Protein AF-A0A961CDS5-F1 (afdb_monomer)

Sequence (179 aa):
EETGQLDDTVIVFTSDNGFFHGEHRLAFQKYHLYEPSVHVPLVIRGGAFPKQGRVTQLAGNVDLAPTIYALAGVSPSVTVDGIDLAALATGDDPAPGRALLLENDSAGGRVHAEAIHTGRYVLIEHETGELELYDLQKDPEQLTNLAGDPAAASLLANLQQRLAGLKECSGDTCRAGQP

Secondary structure (DSSP, 8-state):
-TTSGGGG--EEEE-S----BSGGG-BS---SSSHHHH---EEEESTT----S---S---GGGHHHHHHHHTT---SS---S--THHHHHT--SSTT--EEEE---GGGPPPEEEEE-SSEEEEEETTS-EEEEETTT-TT--S--TT-GGGHHHHHHHHHHHHHHHT--THHHHS---

Nearest PDB structures (foldseek):
  6g5z-assembly1_D  TM=8.444E-01  e=4.849E-09  Sinorhizobium meliloti
  6g5z-assembly1_A  TM=8.444E-01  e=8.777E-09  Sinorhizobium meliloti
  7ptj-assembly1_D  TM=8.526E-01  e=1.329E-08  Sinorhizobium meliloti
  6g5z-assembly1_B  TM=7.908E-01  e=5.794E-09  Sinorhizobium meliloti
  6fny-assembly2_H  TM=8.369E-01  e=2.406E-08  Sinorhizobium meliloti 1021

Radius of gyration: 17.88 Å; Cα contacts (8 Å, |Δi|>4): 285; chains: 1; bounding box: 45×36×56 Å

Structure (mmCIF, N/CA/C/O backbone):
data_AF-A0A961CDS5-F1
#
_entry.id   AF-A0A961CDS5-F1
#
loop_
_atom_site.group_PDB
_atom_site.id
_atom_site.type_symbol
_atom_site.label_atom_id
_atom_site.label_alt_id
_atom_site.label_comp_id
_atom_site.label_asym_id
_atom_site.label_entity_id
_atom_site.label_seq_id
_atom_site.pdbx_PDB_ins_code
_atom_site.Cartn_x
_atom_site.Cartn_y
_atom_site.Cartn_z
_atom_site.occupancy
_atom_site.B_iso_or_equiv
_atom_site.auth_seq_id
_atom_site.auth_comp_id
_atom_site.auth_asym_id
_atom_site.auth_atom_id
_atom_site.pdbx_PDB_model_num
ATOM 1 N N . GLU A 1 1 ? -14.787 -11.549 25.777 1.00 86.31 1 GLU A N 1
ATOM 2 C CA . GLU A 1 1 ? -16.188 -12.020 25.874 1.00 86.31 1 GLU A CA 1
ATOM 3 C C . GLU A 1 1 ? -16.632 -12.149 27.319 1.00 86.31 1 GLU A C 1
ATOM 5 O O . GLU A 1 1 ? -17.539 -11.431 27.706 1.00 86.31 1 GLU A O 1
ATOM 10 N N . GLU A 1 2 ? -15.951 -12.954 28.138 1.00 96.56 2 GLU A N 1
ATOM 11 C CA . GLU A 1 2 ? -16.301 -13.172 29.557 1.00 96.56 2 GLU A CA 1
ATOM 12 C C . GLU A 1 2 ? -16.445 -11.886 30.392 1.00 96.56 2 GLU A C 1
ATOM 14 O O . GLU A 1 2 ? -17.296 -11.811 31.272 1.00 96.56 2 GLU A O 1
ATOM 19 N N . THR A 1 3 ? -15.654 -10.849 30.099 1.00 96.38 3 THR A N 1
ATOM 20 C CA . THR A 1 3 ? -15.697 -9.551 30.797 1.00 96.38 3 THR A CA 1
ATOM 21 C C . THR A 1 3 ? -16.740 -8.571 30.247 1.00 96.38 3 THR A C 1
ATOM 23 O O . THR A 1 3 ? -16.819 -7.442 30.72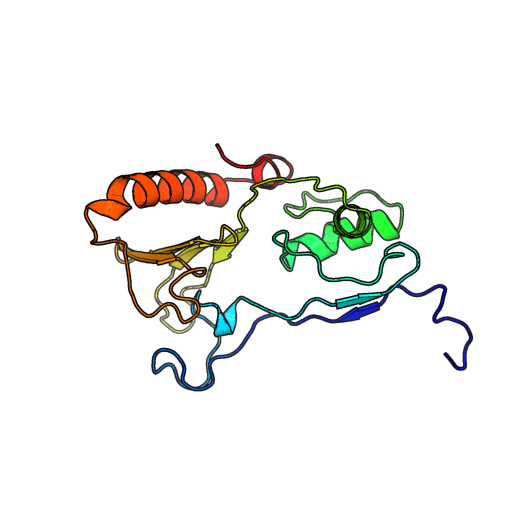7 1.00 96.38 3 THR A O 1
ATOM 26 N N . GLY A 1 4 ? -17.492 -8.940 29.204 1.00 95.62 4 GLY A N 1
ATOM 27 C CA . GLY A 1 4 ? -18.463 -8.061 28.539 1.00 95.62 4 GLY A CA 1
ATOM 28 C C . GLY A 1 4 ? -17.861 -6.907 27.722 1.00 95.62 4 GLY A C 1
ATOM 29 O O . GLY A 1 4 ? -18.601 -6.133 27.135 1.00 95.62 4 GLY A O 1
ATOM 30 N N . GLN A 1 5 ? -16.532 -6.792 27.638 1.00 95.88 5 GLN A N 1
ATOM 31 C CA . GLN A 1 5 ? -15.848 -5.668 26.973 1.00 95.88 5 GLN A CA 1
ATOM 32 C C . GLN A 1 5 ? -15.825 -5.766 25.442 1.00 95.88 5 GLN A C 1
ATOM 34 O O . GLN A 1 5 ? -15.453 -4.816 24.761 1.00 95.88 5 GLN A O 1
ATOM 39 N N . LEU A 1 6 ? -16.172 -6.929 24.882 1.00 93.94 6 LEU A N 1
ATOM 40 C CA . LEU A 1 6 ? -15.938 -7.206 23.466 1.00 93.94 6 LEU A CA 1
ATOM 41 C C . LEU A 1 6 ? -16.733 -6.263 22.541 1.00 93.94 6 LEU A C 1
ATOM 43 O O . LEU A 1 6 ? -16.238 -5.909 21.472 1.00 93.94 6 LEU A O 1
ATOM 47 N N . ASP A 1 7 ? -17.937 -5.856 22.934 1.00 91.50 7 ASP A N 1
ATOM 48 C CA . ASP A 1 7 ? -18.773 -4.962 22.121 1.00 91.50 7 ASP A CA 1
ATOM 49 C C . ASP A 1 7 ? -18.308 -3.498 22.171 1.00 91.50 7 ASP A C 1
ATOM 51 O O . ASP A 1 7 ? -18.606 -2.735 21.257 1.00 91.50 7 ASP A O 1
ATOM 55 N N . ASP A 1 8 ? -17.504 -3.143 23.177 1.00 93.12 8 ASP A N 1
ATOM 56 C CA . ASP A 1 8 ? -16.884 -1.823 23.356 1.00 93.12 8 ASP A CA 1
ATOM 57 C C . ASP A 1 8 ? -15.393 -1.817 22.954 1.00 93.12 8 ASP A C 1
ATOM 59 O O . ASP A 1 8 ? -14.639 -0.902 23.266 1.00 93.12 8 ASP A O 1
ATOM 63 N N . THR A 1 9 ? -14.929 -2.868 22.269 1.00 95.12 9 THR A N 1
ATOM 64 C CA . THR A 1 9 ? -13.529 -3.006 21.847 1.00 95.12 9 THR A CA 1
ATOM 65 C C . THR A 1 9 ? -13.426 -3.111 20.330 1.00 95.12 9 THR A C 1
ATOM 67 O O . THR A 1 9 ? -14.016 -4.004 19.713 1.00 95.12 9 THR A O 1
ATOM 70 N N . VAL A 1 10 ? -12.599 -2.251 19.730 1.00 95.62 10 VAL A N 1
ATOM 71 C CA . VAL A 1 10 ? -12.111 -2.445 18.359 1.00 95.62 10 VAL A CA 1
ATOM 72 C C . VAL A 1 10 ? -10.867 -3.331 18.398 1.00 95.62 10 VAL A C 1
ATOM 74 O O . VAL A 1 10 ? -9.897 -3.029 19.088 1.00 95.62 10 VAL A O 1
ATOM 77 N N . ILE A 1 11 ? -10.897 -4.432 17.653 1.00 96.31 11 ILE A N 1
ATOM 78 C CA . ILE A 1 11 ? -9.793 -5.381 17.511 1.00 96.31 11 ILE A CA 1
ATOM 79 C C . ILE A 1 11 ? -9.235 -5.245 16.099 1.00 96.31 11 ILE A C 1
ATOM 81 O O . ILE A 1 11 ? -9.973 -5.411 15.128 1.00 96.31 11 ILE A O 1
ATOM 85 N N . VAL A 1 12 ? -7.932 -4.989 16.003 1.00 97.19 12 VAL A N 1
ATOM 86 C CA . VAL A 1 12 ? -7.168 -5.004 14.752 1.00 97.19 12 VAL A CA 1
ATOM 87 C C . VAL A 1 12 ? -6.189 -6.171 14.809 1.00 97.19 12 VAL A C 1
ATOM 89 O O . VAL A 1 12 ? -5.384 -6.266 15.733 1.00 97.19 12 VAL A O 1
ATOM 92 N N . PHE A 1 13 ? -6.254 -7.055 13.821 1.00 97.69 13 PHE A N 1
ATOM 93 C CA . PHE A 1 13 ? -5.295 -8.133 13.610 1.00 97.69 13 PHE A CA 1
ATOM 94 C C . PHE A 1 13 ? -4.548 -7.875 12.302 1.00 97.69 13 PHE A C 1
ATOM 96 O O . PHE A 1 13 ? -5.174 -7.768 11.247 1.00 97.69 13 PHE A O 1
ATOM 103 N N . THR A 1 14 ? -3.223 -7.747 12.382 1.00 98.19 14 THR A N 1
ATOM 104 C CA . THR A 1 14 ? -2.359 -7.441 11.235 1.00 98.19 14 THR A CA 1
ATOM 105 C C . THR A 1 14 ? -0.939 -7.980 11.439 1.00 98.19 14 THR A C 1
ATOM 107 O O . THR A 1 14 ? -0.647 -8.597 12.466 1.00 98.19 14 THR A O 1
ATOM 110 N N . SER A 1 15 ? -0.057 -7.734 10.473 1.00 97.62 15 SER A N 1
ATOM 111 C CA . SER A 1 15 ? 1.381 -7.988 10.548 1.00 97.62 15 SER A CA 1
ATOM 112 C C . SER A 1 15 ? 2.184 -6.748 10.126 1.00 97.62 15 SER A C 1
ATOM 114 O O . SER A 1 15 ? 1.683 -5.884 9.408 1.00 97.62 15 SER A O 1
ATOM 116 N N . ASP A 1 16 ? 3.428 -6.639 10.595 1.00 95.44 16 ASP A N 1
ATOM 117 C CA . ASP A 1 16 ? 4.368 -5.591 10.186 1.00 95.44 16 ASP A CA 1
ATOM 118 C C . ASP A 1 16 ? 4.810 -5.763 8.726 1.00 95.44 16 ASP A C 1
ATOM 120 O O . ASP A 1 16 ? 4.916 -4.779 7.997 1.00 95.44 16 ASP A O 1
ATOM 124 N N . ASN A 1 17 ? 5.019 -7.011 8.301 1.00 95.62 17 ASN A N 1
ATOM 125 C CA . ASN A 1 17 ? 5.408 -7.412 6.949 1.00 95.62 17 ASN A CA 1
ATOM 126 C C . ASN A 1 17 ? 5.112 -8.907 6.721 1.00 95.62 17 ASN A C 1
ATOM 128 O O . ASN A 1 17 ? 4.973 -9.689 7.659 1.00 95.62 17 ASN A O 1
ATOM 132 N N . GLY A 1 18 ? 5.131 -9.331 5.465 1.00 95.44 18 GLY A N 1
ATOM 133 C CA . GLY A 1 18 ? 5.143 -10.739 5.079 1.00 95.44 18 GLY A CA 1
ATOM 134 C C . GLY A 1 18 ? 6.524 -11.395 5.216 1.00 95.44 18 GLY A C 1
ATOM 135 O O . GLY A 1 18 ? 7.424 -10.876 5.885 1.00 95.44 18 GLY A O 1
ATOM 136 N N . PHE A 1 19 ? 6.695 -12.562 4.603 1.00 94.69 19 PHE A N 1
ATOM 137 C CA . PHE A 1 19 ? 7.930 -13.336 4.666 1.00 94.69 19 PHE A CA 1
ATOM 138 C C . PHE A 1 19 ? 8.078 -14.250 3.443 1.00 94.69 19 PHE A C 1
ATOM 140 O O . PHE A 1 19 ? 7.130 -14.924 3.049 1.00 94.69 19 PHE A O 1
ATOM 147 N N . PHE A 1 20 ? 9.283 -14.314 2.873 1.00 94.88 20 PHE A N 1
ATOM 148 C CA . PHE A 1 20 ? 9.609 -15.255 1.801 1.00 94.88 20 PHE A CA 1
ATOM 149 C C . PHE A 1 20 ? 9.895 -16.649 2.370 1.00 94.88 20 PHE A C 1
ATOM 151 O O . PHE A 1 20 ? 10.783 -16.833 3.210 1.00 94.88 20 PHE A O 1
ATOM 158 N N . HIS A 1 21 ? 9.198 -17.649 1.844 1.00 93.75 21 HIS A N 1
ATOM 159 C CA . HIS A 1 21 ? 9.368 -19.072 2.126 1.00 93.75 21 HIS A CA 1
ATOM 160 C C . HIS A 1 21 ? 10.110 -19.826 1.006 1.00 93.75 21 HIS A C 1
ATOM 162 O O . HIS A 1 21 ? 10.292 -21.042 1.091 1.00 93.75 21 HIS A O 1
ATOM 168 N N . GLY A 1 22 ? 10.584 -19.111 -0.016 1.00 94.25 22 GLY A N 1
ATOM 169 C CA . GLY A 1 22 ? 11.334 -19.648 -1.156 1.00 94.25 22 GLY A CA 1
ATOM 170 C C . GLY A 1 22 ? 10.887 -19.083 -2.506 1.00 94.25 22 GLY A C 1
ATOM 171 O O . GLY A 1 22 ? 11.517 -19.370 -3.530 1.00 94.25 22 GLY A O 1
ATOM 172 N N . GLU A 1 23 ? 9.825 -18.277 -2.518 1.00 95.88 23 GLU A N 1
ATOM 173 C CA . GLU A 1 23 ? 9.354 -17.523 -3.676 1.00 95.88 23 GLU A CA 1
ATOM 174 C C . GLU A 1 23 ? 10.497 -16.671 -4.242 1.00 95.88 23 GLU A C 1
ATOM 176 O O . GLU A 1 23 ? 11.386 -16.218 -3.518 1.00 95.88 23 GLU A O 1
ATOM 181 N N . HIS A 1 24 ? 10.530 -16.512 -5.567 1.00 94.62 24 HIS A N 1
ATOM 182 C CA . HIS A 1 24 ? 11.616 -15.827 -6.288 1.00 94.62 24 HIS A CA 1
ATOM 183 C C . HIS A 1 24 ? 13.029 -16.380 -6.008 1.00 94.62 24 HIS A C 1
ATOM 185 O O . HIS A 1 24 ? 14.026 -15.727 -6.309 1.00 94.62 24 HIS A O 1
ATOM 191 N N . ARG A 1 25 ? 13.139 -17.604 -5.463 1.00 93.38 25 ARG A N 1
ATOM 192 C CA . ARG A 1 25 ? 14.394 -18.201 -4.960 1.00 93.38 25 ARG A CA 1
ATOM 193 C C . ARG A 1 25 ? 15.036 -17.404 -3.819 1.00 93.38 25 ARG A C 1
ATOM 195 O O . ARG A 1 25 ? 16.235 -17.538 -3.574 1.00 93.38 25 ARG A O 1
ATOM 202 N N . LEU A 1 26 ? 14.242 -16.613 -3.105 1.00 90.25 26 LEU A N 1
ATOM 203 C CA . LEU A 1 26 ? 14.659 -15.867 -1.929 1.00 90.25 26 LEU A CA 1
ATOM 204 C C . LEU A 1 26 ? 14.365 -16.703 -0.684 1.00 90.25 26 LEU A C 1
ATOM 206 O O . LEU A 1 26 ? 13.215 -16.976 -0.349 1.00 90.25 26 LEU A O 1
ATOM 210 N N . ALA A 1 27 ? 15.417 -17.150 -0.003 1.00 87.00 27 ALA A N 1
ATOM 211 C CA . ALA A 1 27 ? 15.280 -18.001 1.172 1.00 87.00 27 ALA A CA 1
ATOM 212 C C . ALA A 1 27 ? 15.198 -17.162 2.458 1.00 87.00 27 ALA A C 1
ATOM 214 O O . ALA A 1 27 ? 16.141 -16.450 2.788 1.00 87.00 27 ALA A O 1
ATOM 215 N N . PHE A 1 28 ? 14.103 -17.315 3.209 1.00 83.25 28 PHE A N 1
ATOM 216 C CA . PHE A 1 28 ? 13.945 -16.869 4.601 1.00 83.25 28 PHE A CA 1
ATOM 217 C C . PHE A 1 28 ? 14.289 -15.393 4.873 1.00 83.25 28 PHE A C 1
ATOM 219 O O . PHE A 1 28 ? 15.141 -15.082 5.707 1.00 83.25 28 PHE A O 1
ATOM 226 N N . GLN A 1 29 ? 13.604 -14.470 4.197 1.00 87.25 29 GLN A N 1
ATOM 227 C CA . GLN A 1 29 ? 13.815 -13.027 4.362 1.00 87.25 29 GLN A CA 1
ATOM 228 C C . GLN A 1 29 ? 12.530 -12.222 4.122 1.00 87.25 29 GLN A C 1
ATOM 230 O O . GLN A 1 29 ? 11.484 -12.809 3.866 1.00 87.25 29 GLN A O 1
ATOM 235 N N . LYS A 1 30 ? 12.587 -10.886 4.241 1.00 87.00 30 LYS A N 1
ATOM 236 C CA . LYS A 1 30 ? 11.398 -10.007 4.222 1.00 87.00 30 LYS A CA 1
ATOM 237 C C . LYS A 1 30 ? 11.647 -8.561 3.755 1.00 87.00 30 LYS A C 1
ATOM 239 O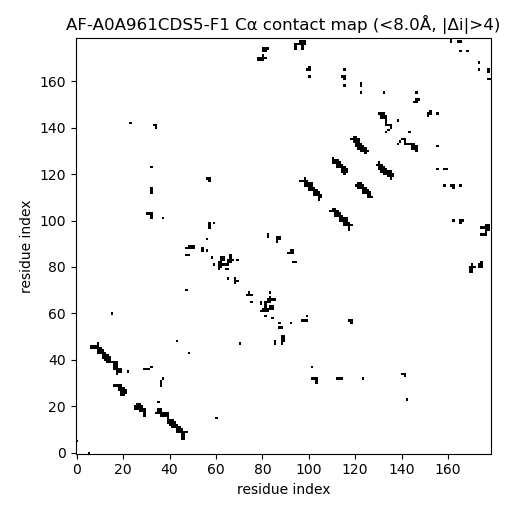 O . LYS A 1 30 ? 10.981 -7.633 4.199 1.00 87.00 30 LYS A O 1
ATOM 244 N N . TYR A 1 31 ? 12.681 -8.349 2.942 1.00 89.56 31 TYR A N 1
ATOM 245 C CA . TYR A 1 31 ? 13.191 -7.000 2.626 1.00 89.56 31 TYR A CA 1
ATOM 246 C C . TYR A 1 31 ? 13.003 -6.586 1.158 1.00 89.56 31 TYR A C 1
ATOM 248 O O . TYR A 1 31 ? 13.484 -5.531 0.752 1.00 89.56 31 TYR A O 1
ATOM 256 N N . HIS A 1 32 ? 12.354 -7.429 0.353 1.00 92.06 32 HIS A N 1
ATOM 257 C CA . HIS A 1 32 ? 12.094 -7.151 -1.060 1.00 92.06 32 HIS A CA 1
ATOM 258 C C . HIS A 1 32 ? 10.638 -6.756 -1.254 1.00 92.06 32 HIS A C 1
ATOM 260 O O . HIS A 1 32 ? 9.763 -7.266 -0.560 1.00 92.06 32 HIS A O 1
ATOM 266 N N . LEU A 1 33 ? 10.380 -5.887 -2.226 1.00 95.88 33 LEU A N 1
ATOM 267 C CA . LEU A 1 33 ? 9.074 -5.267 -2.451 1.00 95.88 33 LEU A CA 1
ATOM 268 C C . LEU A 1 33 ? 8.123 -6.152 -3.286 1.00 95.88 33 LEU A C 1
ATOM 270 O O . LEU A 1 33 ? 7.375 -5.650 -4.122 1.00 95.88 33 LEU A O 1
ATOM 274 N N . TYR A 1 34 ? 8.163 -7.471 -3.065 1.00 96.94 34 TYR A N 1
ATOM 275 C CA . TYR A 1 34 ? 7.238 -8.439 -3.670 1.00 96.94 34 TYR A CA 1
ATOM 276 C C . TYR A 1 34 ? 6.097 -8.790 -2.705 1.00 96.94 34 TYR A C 1
ATOM 278 O O . TYR A 1 34 ? 6.270 -8.737 -1.483 1.00 96.94 34 TYR A O 1
ATOM 286 N N . GLU A 1 35 ? 4.961 -9.220 -3.257 1.00 97.38 35 GLU A N 1
ATOM 287 C CA . GLU A 1 35 ? 3.721 -9.570 -2.555 1.00 97.38 35 GLU A CA 1
ATOM 288 C C . GLU A 1 35 ? 3.938 -10.468 -1.327 1.00 97.38 35 GLU A C 1
ATOM 290 O O . GLU A 1 35 ? 3.418 -10.111 -0.267 1.00 97.38 35 GLU A O 1
ATOM 29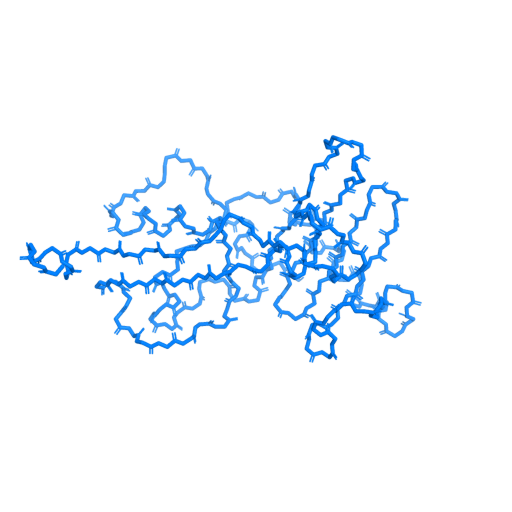5 N N . PRO A 1 36 ? 4.764 -11.543 -1.366 1.00 96.19 36 PRO A N 1
ATOM 296 C CA . PRO A 1 36 ? 5.007 -12.377 -0.186 1.00 96.19 36 PRO A CA 1
ATOM 297 C C . PRO A 1 36 ? 5.546 -11.615 1.030 1.00 96.19 36 PRO A C 1
ATOM 299 O O . PRO A 1 36 ? 5.412 -12.085 2.156 1.00 96.19 36 PRO A O 1
ATOM 302 N N . SER A 1 37 ? 6.166 -10.451 0.822 1.00 95.56 37 SER A N 1
ATOM 303 C CA . SER A 1 37 ? 6.789 -9.632 1.860 1.00 95.56 37 SER A CA 1
ATOM 304 C C . SER A 1 37 ? 5.994 -8.386 2.234 1.00 95.56 37 SER A C 1
ATOM 306 O O . SER A 1 37 ? 6.161 -7.889 3.346 1.00 95.56 37 SER A O 1
ATOM 308 N N . VAL A 1 38 ? 5.170 -7.849 1.334 1.00 96.31 38 VAL A N 1
ATOM 309 C CA . VAL A 1 38 ? 4.497 -6.550 1.539 1.00 96.31 38 VAL A CA 1
ATOM 310 C C . VAL A 1 38 ? 2.990 -6.684 1.742 1.00 96.31 38 VAL A C 1
ATOM 312 O O . VAL A 1 38 ? 2.386 -5.836 2.398 1.00 96.31 38 VAL A O 1
ATOM 315 N N . HIS A 1 39 ? 2.377 -7.763 1.252 1.00 96.56 39 HIS A N 1
ATOM 316 C CA . HIS A 1 39 ? 0.946 -7.997 1.389 1.00 96.56 39 HIS A CA 1
ATOM 317 C C . HIS A 1 39 ? 0.654 -8.782 2.671 1.00 96.56 39 HIS A C 1
ATOM 319 O O . HIS A 1 39 ? 0.835 -9.997 2.760 1.00 96.56 39 HIS A O 1
ATOM 325 N N . VAL A 1 40 ? 0.193 -8.061 3.689 1.00 97.25 40 VAL A N 1
ATOM 326 C CA . VAL A 1 40 ? -0.100 -8.602 5.021 1.00 97.25 40 VAL A CA 1
ATOM 327 C C . VAL A 1 40 ? -1.602 -8.768 5.257 1.00 97.25 40 VAL A C 1
ATOM 329 O O . VAL A 1 40 ? -2.408 -8.053 4.655 1.00 97.25 40 VAL A O 1
ATOM 332 N N . PRO A 1 41 ? -2.021 -9.687 6.149 1.00 97.06 41 PRO A N 1
ATOM 333 C CA . PRO A 1 41 ? -3.412 -9.740 6.579 1.00 97.06 41 PRO A CA 1
ATOM 334 C C . PRO A 1 41 ? -3.791 -8.451 7.3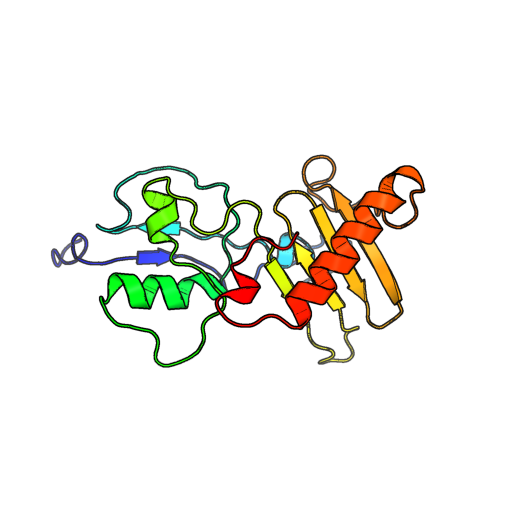14 1.00 97.06 41 PRO A C 1
ATOM 336 O O . PRO A 1 41 ? -3.018 -7.964 8.128 1.00 97.06 41 PRO A O 1
ATOM 339 N N . LEU A 1 42 ? -5.010 -7.957 7.096 1.00 96.94 42 LEU A N 1
ATOM 340 C CA . LEU A 1 42 ? -5.623 -6.908 7.908 1.00 96.94 42 LEU A CA 1
ATOM 341 C C . LEU A 1 42 ? -7.085 -7.269 8.169 1.00 96.94 42 LEU A C 1
ATOM 343 O O . LEU A 1 42 ? -7.906 -7.303 7.252 1.00 96.94 42 LEU A O 1
ATOM 347 N N . VAL A 1 43 ? -7.410 -7.554 9.428 1.00 96.19 43 VAL A N 1
ATOM 348 C CA . VAL A 1 43 ? -8.771 -7.865 9.876 1.00 96.19 43 VAL A CA 1
ATOM 349 C C . VAL A 1 43 ? -9.136 -6.921 11.009 1.00 96.19 43 VAL A C 1
ATOM 351 O O . VAL A 1 43 ? -8.418 -6.835 12.004 1.00 96.19 43 VAL A O 1
ATOM 354 N N . ILE A 1 44 ? -10.264 -6.225 10.866 1.00 95.69 44 ILE A N 1
ATOM 355 C CA . ILE A 1 44 ? -10.753 -5.268 11.859 1.00 95.69 44 ILE A CA 1
ATOM 356 C C . ILE A 1 44 ? -12.169 -5.655 12.281 1.00 95.69 44 ILE A C 1
ATOM 358 O O . ILE A 1 44 ? -13.026 -5.930 11.441 1.00 95.69 44 ILE A O 1
ATOM 362 N N . ARG A 1 45 ? -12.418 -5.676 13.592 1.00 93.88 45 ARG A N 1
ATOM 363 C CA . ARG A 1 45 ? -13.732 -5.921 14.199 1.00 93.88 45 ARG A CA 1
ATOM 364 C C . ARG A 1 45 ? -14.026 -4.833 15.221 1.00 93.88 45 ARG A C 1
ATOM 366 O O . ARG A 1 45 ? -13.226 -4.627 16.124 1.00 93.88 45 ARG A O 1
ATOM 373 N N . GLY A 1 46 ? -15.209 -4.232 15.170 1.00 93.12 46 GLY A N 1
ATOM 374 C CA . GLY A 1 46 ? -15.710 -3.353 16.230 1.00 93.12 46 GLY A CA 1
ATOM 375 C C . GLY A 1 46 ? -16.963 -2.598 15.798 1.00 93.12 46 GLY A C 1
ATOM 376 O O . GLY A 1 46 ? -17.369 -2.704 14.645 1.00 93.12 46 GLY A O 1
ATOM 377 N N . GLY A 1 47 ? -17.567 -1.821 16.704 1.00 89.06 47 GLY A N 1
ATOM 378 C CA . GLY A 1 47 ? -18.823 -1.102 16.434 1.00 89.06 47 GLY A CA 1
ATOM 379 C C . GLY A 1 47 ? -18.766 -0.144 15.234 1.00 89.06 47 GLY A C 1
ATOM 380 O O . GLY A 1 47 ? -19.741 -0.025 14.498 1.00 89.06 47 GLY A O 1
ATOM 381 N N . ALA A 1 48 ? -17.604 0.469 14.980 1.00 85.12 48 ALA A N 1
ATOM 382 C CA . ALA A 1 48 ? -17.361 1.329 13.815 1.00 85.12 48 ALA A CA 1
ATOM 383 C C . ALA A 1 48 ? -17.217 0.564 12.482 1.00 85.12 48 ALA A C 1
ATOM 385 O O . ALA A 1 48 ? -17.200 1.174 11.418 1.00 85.12 48 ALA A O 1
ATOM 386 N N . PHE A 1 49 ? -17.154 -0.769 12.526 1.00 90.06 49 PHE A N 1
ATOM 387 C CA . PHE A 1 49 ? -17.024 -1.660 11.372 1.00 90.06 49 PHE A CA 1
ATOM 388 C C . PHE A 1 49 ? -18.247 -2.593 11.309 1.00 90.06 49 PHE A C 1
ATOM 390 O O . PHE A 1 49 ? -18.130 -3.798 11.539 1.00 90.06 49 PHE A O 1
ATOM 397 N N . PRO A 1 50 ? -19.456 -2.054 11.047 1.00 79.56 50 PRO A N 1
ATOM 398 C CA . PRO A 1 50 ? -20.710 -2.784 11.242 1.00 79.56 50 PRO A CA 1
ATOM 399 C C . PRO A 1 50 ? -20.982 -3.845 10.167 1.00 79.56 50 PRO A C 1
ATOM 401 O O . PRO A 1 50 ? -21.824 -4.722 10.363 1.00 79.56 50 PRO A O 1
ATOM 404 N N . LYS A 1 51 ? -20.311 -3.764 9.011 1.00 78.56 51 LYS A N 1
ATOM 405 C CA . LYS A 1 51 ? -20.507 -4.690 7.893 1.00 78.56 51 LYS A CA 1
ATOM 406 C C . LYS A 1 51 ? -19.464 -5.799 7.934 1.00 78.56 51 LYS A C 1
ATOM 408 O O . LYS A 1 51 ? -18.266 -5.542 7.910 1.00 78.56 51 LYS A O 1
ATOM 413 N N . GLN A 1 52 ? -19.935 -7.043 7.914 1.00 78.88 52 GLN A N 1
ATOM 414 C CA . GLN A 1 52 ? -19.085 -8.183 7.589 1.00 78.88 52 GLN A CA 1
ATOM 415 C C . GLN A 1 52 ? -18.842 -8.202 6.082 1.00 78.88 52 GLN A C 1
ATOM 417 O O . GLN A 1 52 ? -19.781 -8.075 5.295 1.00 78.88 52 GLN A O 1
ATOM 422 N N . GLY A 1 53 ? -17.592 -8.378 5.671 1.00 86.75 53 GLY A N 1
ATOM 423 C CA . GLY A 1 53 ? -17.258 -8.469 4.260 1.00 86.75 53 GLY A CA 1
ATOM 424 C C . GLY A 1 53 ? -15.774 -8.306 3.991 1.00 86.75 53 GLY A C 1
ATOM 425 O O . GLY A 1 53 ? -14.963 -8.167 4.904 1.00 86.75 53 GLY A O 1
ATOM 426 N N . ARG A 1 54 ? -15.440 -8.331 2.703 1.00 90.06 54 ARG A N 1
ATOM 427 C CA . ARG A 1 54 ? -14.099 -8.060 2.197 1.00 90.06 54 ARG A CA 1
ATOM 428 C C . ARG A 1 54 ? -14.097 -6.687 1.533 1.00 90.06 54 ARG A C 1
ATOM 430 O O . ARG A 1 54 ? -14.884 -6.455 0.620 1.00 90.06 54 ARG A O 1
ATOM 437 N N . VAL A 1 55 ? -13.192 -5.822 1.975 1.00 90.00 55 VAL A N 1
ATOM 438 C CA . VAL A 1 55 ? -12.837 -4.568 1.298 1.00 90.00 55 VAL A CA 1
ATOM 439 C C . VAL A 1 55 ? -11.712 -4.880 0.309 1.00 90.00 55 VAL A C 1
ATOM 441 O O . VAL A 1 55 ? -10.805 -5.646 0.634 1.00 90.00 55 VAL A O 1
ATOM 444 N N . THR A 1 56 ? -11.796 -4.353 -0.913 1.00 89.81 56 THR A N 1
ATOM 445 C CA . THR A 1 56 ? -10.793 -4.589 -1.974 1.00 89.81 56 THR A CA 1
ATOM 446 C C . THR A 1 56 ? -9.977 -3.347 -2.314 1.00 89.81 56 THR A C 1
ATOM 448 O O . THR A 1 56 ? -9.016 -3.437 -3.070 1.00 89.81 56 THR A O 1
ATOM 451 N N . GLN A 1 57 ? -10.370 -2.192 -1.783 1.00 91.25 57 GLN A N 1
ATOM 452 C CA . GLN A 1 57 ? -9.604 -0.958 -1.833 1.00 91.25 57 GLN A CA 1
ATOM 453 C C . GLN A 1 57 ? -8.258 -1.154 -1.134 1.00 91.25 57 GLN A C 1
ATOM 455 O O . GLN A 1 57 ? -8.152 -1.903 -0.160 1.00 91.25 57 GLN A O 1
ATOM 460 N N . LEU A 1 58 ? -7.231 -0.467 -1.630 1.00 92.69 58 LEU A N 1
ATOM 461 C CA . LEU A 1 58 ? -5.898 -0.544 -1.052 1.00 92.69 58 LEU A CA 1
ATOM 462 C C . LEU A 1 58 ? -5.882 -0.005 0.376 1.00 92.69 58 LEU A C 1
ATOM 464 O O . LEU A 1 58 ? -6.217 1.158 0.601 1.00 92.69 58 LEU A O 1
ATOM 468 N N . ALA A 1 59 ? -5.379 -0.817 1.299 1.00 94.62 59 ALA A N 1
ATOM 469 C CA . ALA A 1 59 ? -5.060 -0.456 2.673 1.00 94.62 59 ALA A CA 1
ATOM 470 C C . ALA A 1 59 ? -3.576 -0.746 2.940 1.00 94.62 59 ALA A C 1
ATOM 472 O O . ALA A 1 59 ? -3.008 -1.664 2.352 1.00 94.62 59 ALA A O 1
ATOM 473 N N . GLY A 1 60 ? -2.957 0.030 3.821 1.00 95.12 60 GLY A N 1
ATOM 474 C CA . GLY A 1 60 ? -1.583 -0.159 4.269 1.00 95.12 60 GLY A CA 1
ATOM 475 C C . GLY A 1 60 ? -1.441 0.144 5.757 1.00 95.12 60 GLY A C 1
ATOM 476 O O . GLY A 1 60 ? -2.308 0.767 6.369 1.00 95.12 60 GLY A O 1
ATOM 477 N N . ASN A 1 61 ? -0.316 -0.258 6.352 1.00 96.88 61 ASN A N 1
ATOM 478 C CA . ASN A 1 61 ? -0.053 -0.035 7.780 1.00 96.88 61 ASN A CA 1
ATOM 479 C C . ASN A 1 61 ? -0.098 1.458 8.171 1.00 96.88 61 ASN A C 1
ATOM 481 O O . ASN A 1 61 ? -0.471 1.789 9.297 1.00 96.88 61 ASN A O 1
ATOM 485 N N . VAL A 1 62 ? 0.192 2.360 7.225 1.00 95.75 62 VAL A N 1
ATOM 486 C CA . VAL A 1 62 ? 0.083 3.823 7.383 1.00 95.75 62 VAL A CA 1
ATOM 487 C C . VAL A 1 62 ? -1.338 4.312 7.694 1.00 95.75 62 VAL A C 1
ATOM 489 O O . VAL A 1 62 ? -1.502 5.391 8.260 1.00 95.75 62 VAL A O 1
ATOM 492 N N . ASP A 1 63 ? -2.368 3.525 7.377 1.00 96.62 63 ASP A N 1
ATOM 493 C CA . ASP A 1 63 ? -3.774 3.875 7.610 1.00 96.62 63 ASP A CA 1
ATOM 494 C C . ASP A 1 63 ? -4.238 3.563 9.044 1.00 96.62 63 ASP A C 1
ATOM 496 O O . ASP A 1 63 ? -5.269 4.065 9.501 1.00 96.62 63 ASP A O 1
ATOM 500 N N . LEU A 1 64 ? -3.478 2.762 9.801 1.00 96.94 64 LEU A N 1
ATOM 501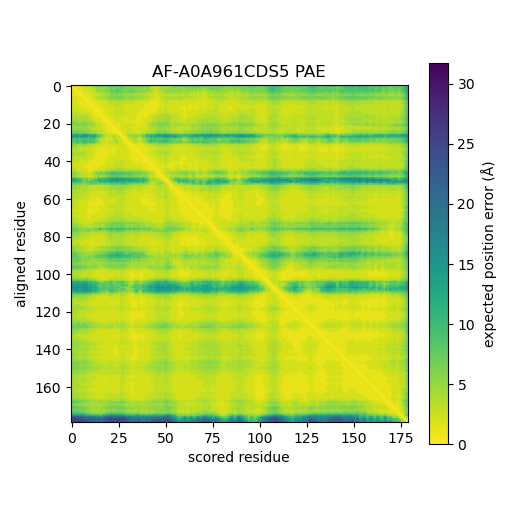 C CA . LEU A 1 64 ? -3.855 2.389 11.168 1.00 96.94 64 LEU A CA 1
ATOM 502 C C . LEU A 1 64 ? -3.881 3.602 12.101 1.00 96.94 64 LEU A C 1
ATOM 504 O O . LEU A 1 64 ? -4.810 3.745 12.892 1.00 96.94 64 LEU A O 1
ATOM 508 N N . ALA A 1 65 ? -2.899 4.499 11.988 1.00 96.12 65 ALA A N 1
ATOM 509 C CA . ALA A 1 65 ? -2.833 5.703 12.811 1.00 96.12 65 ALA A CA 1
ATOM 510 C C . ALA A 1 65 ? -4.060 6.623 12.623 1.00 96.12 65 ALA A C 1
ATOM 512 O O . ALA A 1 65 ? -4.754 6.864 13.614 1.00 96.12 65 ALA A O 1
ATOM 513 N N . PRO A 1 66 ? -4.392 7.115 11.408 1.00 95.44 66 PRO A N 1
ATOM 514 C CA . PRO A 1 66 ? -5.584 7.944 11.202 1.00 95.44 66 PRO A CA 1
ATOM 515 C C . PRO A 1 66 ? -6.889 7.228 11.573 1.00 95.44 66 PRO A C 1
ATOM 517 O O . PRO A 1 66 ? -7.776 7.868 12.136 1.00 95.44 66 PRO A O 1
ATOM 520 N N . THR A 1 67 ? -6.987 5.912 11.357 1.00 95.81 67 THR A N 1
ATOM 521 C CA . THR A 1 67 ? -8.143 5.117 11.806 1.00 95.81 67 THR A CA 1
ATOM 522 C C . THR A 1 67 ? -8.287 5.146 13.332 1.00 95.81 67 THR A C 1
ATOM 524 O O . THR A 1 67 ? -9.367 5.408 13.853 1.00 95.81 67 THR A O 1
ATOM 527 N N . ILE A 1 68 ? -7.199 4.935 14.084 1.00 96.00 68 ILE A N 1
ATOM 528 C CA . ILE A 1 68 ? -7.220 4.982 15.557 1.00 96.00 68 ILE A CA 1
ATOM 529 C C . ILE A 1 68 ? -7.594 6.384 16.059 1.00 96.00 68 ILE A C 1
ATOM 531 O O . ILE A 1 68 ? -8.398 6.498 16.984 1.00 96.00 68 ILE A O 1
ATOM 535 N N . TYR A 1 69 ? -7.059 7.444 15.442 1.00 96.06 69 TYR A N 1
ATOM 536 C CA . TYR A 1 69 ? -7.432 8.825 15.769 1.00 96.06 69 TYR A CA 1
ATOM 537 C C . TYR A 1 69 ? -8.937 9.066 15.584 1.00 96.06 69 TYR A C 1
ATOM 539 O O . TYR A 1 69 ? -9.592 9.577 16.496 1.00 96.06 69 TYR A O 1
ATOM 547 N N . ALA A 1 70 ? -9.494 8.637 14.447 1.00 93.94 70 ALA A N 1
ATOM 548 C CA . ALA A 1 70 ? -10.917 8.766 14.149 1.00 93.94 70 ALA A CA 1
ATOM 549 C C . ALA A 1 70 ? -11.790 8.005 15.162 1.00 93.94 70 ALA A C 1
ATOM 551 O O . ALA A 1 70 ? -12.735 8.572 15.711 1.00 93.94 70 ALA A O 1
ATOM 552 N N . LEU A 1 71 ? -11.430 6.758 15.484 1.00 94.38 71 LEU A N 1
ATOM 553 C CA . LEU A 1 71 ? -12.144 5.933 16.466 1.00 94.38 71 LEU A CA 1
ATOM 554 C C . LEU A 1 71 ? -12.114 6.524 17.880 1.00 94.38 71 LEU A C 1
ATOM 556 O O . LEU A 1 71 ? -13.091 6.415 18.616 1.00 94.38 71 LEU A O 1
ATOM 560 N N . ALA A 1 72 ? -11.004 7.158 18.256 1.00 94.56 72 ALA A N 1
ATOM 561 C CA . ALA A 1 72 ? -10.850 7.815 19.549 1.00 94.56 72 ALA A CA 1
ATOM 562 C C . ALA A 1 72 ? -11.477 9.225 19.596 1.00 94.56 72 ALA A C 1
ATOM 564 O O . ALA A 1 72 ? -11.483 9.851 20.656 1.00 94.56 72 ALA A O 1
ATOM 565 N N . GLY A 1 73 ? -11.998 9.740 18.475 1.00 95.62 73 GLY A N 1
ATOM 566 C CA . GLY A 1 73 ? -12.606 11.071 18.399 1.00 95.62 73 GLY A CA 1
ATOM 567 C C . GLY A 1 73 ? -11.610 12.215 18.606 1.00 95.62 73 GLY A C 1
ATOM 568 O O . GLY A 1 73 ? -11.988 13.284 19.088 1.00 95.62 73 GLY A O 1
ATOM 569 N N . VAL A 1 74 ? -10.336 11.997 18.273 1.00 96.62 74 VAL A N 1
ATOM 570 C CA . VAL A 1 74 ? -9.252 12.973 18.451 1.00 96.62 74 VAL A CA 1
ATOM 571 C C . VAL A 1 74 ? -8.572 13.289 17.125 1.00 96.62 74 VAL A C 1
ATOM 573 O O . VAL A 1 74 ? -8.474 12.452 16.235 1.00 96.62 74 VAL A O 1
ATOM 576 N N . SER A 1 75 ? -8.076 14.516 16.984 1.00 94.25 75 SER A N 1
ATOM 577 C CA . SER A 1 75 ? -7.320 14.920 15.796 1.00 94.25 75 SER A CA 1
ATOM 578 C C . SER A 1 75 ? -5.849 14.494 15.905 1.00 94.25 75 SER A C 1
ATOM 580 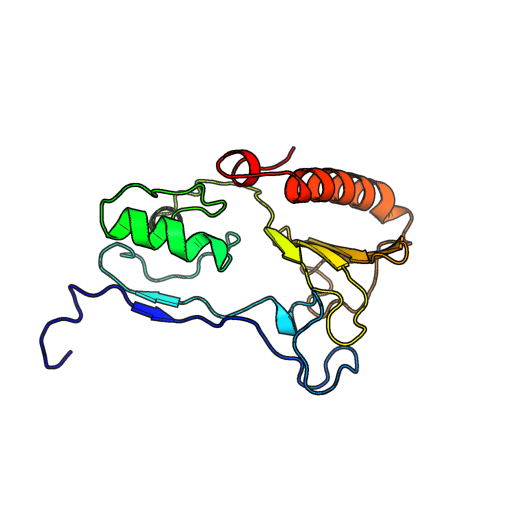O O . SER A 1 75 ? -5.274 14.610 16.993 1.00 94.25 75 SER A O 1
ATOM 582 N N . PRO A 1 76 ? -5.212 14.053 14.803 1.00 92.88 76 PRO A N 1
ATOM 583 C CA . PRO A 1 76 ? -3.775 13.811 14.780 1.00 92.88 76 PRO A CA 1
ATOM 584 C C . PRO A 1 76 ? -2.991 15.066 15.175 1.00 92.88 76 PRO A C 1
ATOM 586 O O . PRO A 1 76 ? -3.271 16.164 14.698 1.00 92.88 76 PRO A O 1
ATOM 589 N N . SER A 1 77 ? -1.985 14.907 16.035 1.00 91.50 77 SER A N 1
ATOM 590 C CA . SER A 1 77 ? -1.060 15.989 16.405 1.00 91.50 77 SER A CA 1
ATOM 591 C C . SER A 1 77 ? 0.122 16.124 15.439 1.00 91.50 77 SER A C 1
ATOM 593 O O . SER A 1 77 ? 0.962 17.004 15.610 1.00 91.50 77 SER A O 1
ATOM 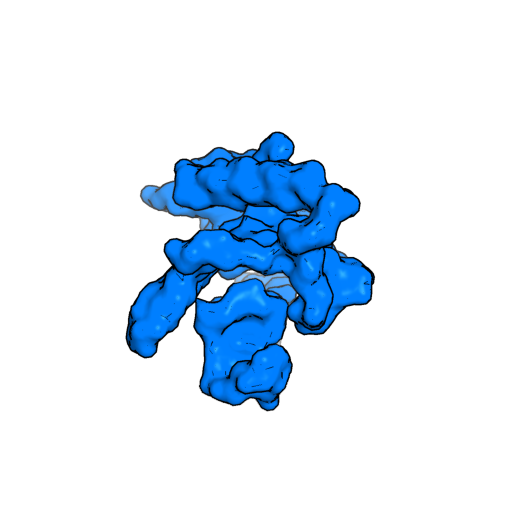595 N N . VAL A 1 78 ? 0.218 15.215 14.470 1.00 93.19 78 VAL A N 1
ATOM 596 C CA . VAL A 1 78 ? 1.260 15.136 13.445 1.00 93.19 78 VAL A CA 1
ATOM 597 C C . VAL A 1 78 ? 0.607 14.909 12.089 1.00 93.19 78 VAL A C 1
ATOM 599 O O . VAL A 1 78 ? -0.524 14.421 12.016 1.00 93.19 78 VAL A O 1
ATOM 602 N N . THR A 1 79 ? 1.325 15.231 11.018 1.00 94.25 79 THR A N 1
ATOM 603 C CA . THR A 1 79 ? 0.913 14.826 9.675 1.00 94.25 79 THR A CA 1
ATOM 604 C C . THR A 1 79 ? 0.917 13.304 9.590 1.00 94.25 79 THR A C 1
ATOM 606 O O . THR A 1 79 ? 1.883 12.655 9.983 1.00 94.25 79 THR A O 1
ATOM 609 N N . VAL A 1 80 ? -0.183 12.742 9.105 1.00 94.50 80 VAL A N 1
ATOM 610 C CA . VAL A 1 80 ? -0.337 11.313 8.816 1.00 94.50 80 VAL A CA 1
ATOM 611 C C . VAL A 1 80 ? -0.643 11.176 7.337 1.00 94.50 80 VAL A C 1
ATOM 613 O O . VAL A 1 80 ? -1.425 11.978 6.835 1.00 94.50 80 VAL A O 1
ATOM 616 N N . ASP A 1 81 ? -0.065 10.193 6.651 1.00 93.94 81 ASP A N 1
ATOM 617 C CA . ASP A 1 81 ? -0.226 10.030 5.194 1.00 93.94 81 ASP A CA 1
ATOM 618 C C . ASP A 1 81 ? -1.384 9.095 4.823 1.00 93.94 81 ASP A C 1
ATOM 620 O O . ASP A 1 81 ? -1.983 9.226 3.756 1.00 93.94 81 ASP A O 1
ATOM 624 N N . GLY A 1 82 ? -1.743 8.176 5.725 1.00 94.81 82 GLY A N 1
ATOM 625 C CA . GLY A 1 82 ? -2.829 7.222 5.515 1.00 94.81 82 GLY A CA 1
ATOM 626 C C . GLY A 1 82 ? -4.233 7.838 5.541 1.00 94.81 82 GLY A C 1
ATOM 627 O O . GLY A 1 82 ? -4.415 9.049 5.703 1.00 94.81 82 GLY A O 1
ATOM 628 N N . ILE A 1 83 ? -5.239 6.975 5.414 1.00 94.00 83 ILE A N 1
ATOM 629 C CA . ILE A 1 83 ? -6.674 7.296 5.478 1.00 94.00 83 ILE A CA 1
ATOM 630 C C . ILE A 1 83 ? -7.358 6.595 6.657 1.00 94.00 83 ILE A C 1
ATOM 632 O O . ILE A 1 83 ? -6.874 5.587 7.160 1.00 94.00 83 ILE A O 1
ATOM 636 N N . ASP A 1 84 ? -8.514 7.103 7.081 1.00 93.88 84 ASP A N 1
ATOM 637 C CA . ASP A 1 84 ? -9.388 6.380 8.009 1.00 93.88 84 ASP A CA 1
ATOM 638 C C . ASP A 1 84 ? -10.084 5.208 7.292 1.00 93.88 84 ASP A C 1
ATOM 640 O O . ASP A 1 84 ? -10.879 5.403 6.368 1.00 93.88 84 ASP A O 1
ATOM 644 N N . LEU A 1 85 ? -9.791 3.979 7.725 1.00 94.12 85 LEU A N 1
ATOM 645 C CA . LEU A 1 85 ? -10.351 2.752 7.158 1.00 94.12 85 LEU A CA 1
ATOM 646 C C . LEU A 1 85 ? -11.808 2.504 7.572 1.00 94.12 85 LEU A C 1
ATOM 648 O O . LEU A 1 85 ? -12.471 1.672 6.948 1.00 94.12 85 LEU A O 1
ATOM 652 N N . ALA A 1 86 ? -12.336 3.195 8.589 1.00 90.88 86 ALA A N 1
ATOM 653 C CA . ALA A 1 86 ? -13.736 3.042 8.989 1.00 90.88 86 ALA A CA 1
ATOM 654 C C . ALA A 1 86 ? -14.699 3.456 7.861 1.00 90.88 86 ALA A C 1
ATOM 656 O O . ALA A 1 86 ? -15.723 2.802 7.659 1.00 90.88 86 ALA A O 1
ATOM 657 N N . ALA A 1 87 ? -14.327 4.460 7.058 1.00 87.62 87 ALA A N 1
ATOM 658 C CA . ALA A 1 87 ? -15.082 4.868 5.870 1.00 87.62 87 ALA A CA 1
ATOM 659 C C . ALA A 1 87 ? -15.215 3.723 4.845 1.00 87.62 87 ALA A C 1
ATOM 661 O O . ALA A 1 87 ? -16.300 3.453 4.322 1.00 87.62 87 ALA A O 1
ATOM 662 N N . LEU A 1 88 ? -14.144 2.949 4.632 1.00 88.75 88 LEU A N 1
ATOM 663 C CA . LEU A 1 88 ? -14.186 1.805 3.714 1.00 88.75 88 LEU A CA 1
ATOM 664 C C . LEU A 1 88 ? -15.172 0.728 4.186 1.00 88.75 88 LEU A C 1
ATOM 666 O O . LEU A 1 88 ? -15.808 0.061 3.367 1.00 88.75 88 LEU A O 1
ATOM 670 N N . ALA A 1 89 ? -15.345 0.575 5.501 1.00 84.06 89 ALA A N 1
ATOM 671 C CA . ALA A 1 89 ? -16.276 -0.387 6.083 1.00 84.06 89 ALA A CA 1
ATOM 672 C C . ALA A 1 89 ? -17.750 -0.001 5.874 1.00 84.06 89 ALA A C 1
ATOM 674 O O . ALA A 1 89 ? -18.624 -0.874 5.866 1.00 84.06 89 ALA A O 1
ATOM 675 N N . THR A 1 90 ? -18.051 1.285 5.672 1.00 82.44 90 THR A N 1
ATOM 676 C CA . THR A 1 90 ? -19.400 1.756 5.321 1.00 82.44 90 THR A CA 1
ATOM 677 C C . THR A 1 90 ? -19.650 1.745 3.815 1.00 82.44 90 THR A C 1
ATOM 679 O O . THR A 1 90 ? -20.816 1.698 3.407 1.00 82.44 90 THR A O 1
ATOM 682 N N . GLY A 1 91 ? -18.596 1.610 3.006 1.00 82.31 91 GLY A N 1
ATOM 683 C CA . GLY A 1 91 ? -18.630 1.621 1.542 1.00 82.31 91 GLY A CA 1
ATOM 684 C C . GLY A 1 91 ? -18.212 2.960 0.934 1.00 82.31 91 GLY A C 1
ATOM 685 O O . GLY A 1 91 ? -18.291 3.112 -0.284 1.00 82.31 91 GLY A O 1
ATOM 686 N N . ASP A 1 92 ? -17.766 3.901 1.763 1.00 86.94 92 ASP A N 1
ATOM 687 C CA . ASP A 1 92 ? -17.262 5.197 1.336 1.00 86.94 92 ASP A CA 1
ATOM 688 C C . ASP A 1 92 ? -15.755 5.075 1.085 1.00 86.94 92 ASP A C 1
ATOM 690 O O . ASP A 1 92 ? -14.995 4.715 1.980 1.00 86.94 92 ASP A O 1
ATOM 694 N N . ASP A 1 93 ? -15.310 5.345 -0.143 1.00 87.94 93 ASP A N 1
ATOM 695 C CA . ASP A 1 93 ? -13.886 5.350 -0.485 1.00 87.94 93 ASP A CA 1
ATOM 696 C C . ASP A 1 93 ? -13.344 6.787 -0.443 1.00 87.94 93 ASP A C 1
ATOM 698 O O . ASP A 1 93 ? -13.624 7.564 -1.362 1.00 87.94 93 ASP A O 1
ATOM 702 N N . PRO A 1 94 ? -12.601 7.177 0.613 1.00 86.06 94 PRO A N 1
ATOM 703 C CA . PRO A 1 94 ? -12.088 8.536 0.750 1.00 86.06 94 PRO A CA 1
ATOM 704 C C . PRO A 1 94 ? -10.898 8.822 -0.177 1.00 86.06 94 PRO A C 1
ATOM 706 O O . PRO A 1 94 ? -10.509 9.982 -0.305 1.00 86.06 94 PRO A O 1
ATOM 709 N N . ALA A 1 95 ? -10.311 7.803 -0.816 1.00 88.25 95 ALA A N 1
ATOM 710 C CA . ALA A 1 95 ? -9.168 7.967 -1.709 1.00 88.25 95 ALA A CA 1
ATOM 711 C C . ALA A 1 95 ? -9.248 7.024 -2.932 1.00 88.25 95 ALA A C 1
ATOM 713 O O . ALA A 1 95 ? -8.391 6.146 -3.108 1.00 88.25 95 ALA A O 1
ATOM 714 N N . PRO A 1 96 ? -10.248 7.212 -3.821 1.00 87.50 96 PRO A N 1
ATOM 715 C CA . PRO A 1 96 ? -10.429 6.359 -4.988 1.00 87.50 96 PRO A CA 1
ATOM 716 C C . PRO A 1 96 ? -9.216 6.407 -5.917 1.00 87.50 96 PRO A C 1
ATOM 718 O O . PRO A 1 96 ? -8.719 7.477 -6.266 1.00 87.50 96 PRO A O 1
ATOM 721 N N . GLY A 1 97 ? -8.749 5.235 -6.347 1.00 85.88 97 GLY A N 1
ATOM 722 C CA . GLY A 1 97 ? -7.607 5.129 -7.262 1.00 85.88 97 GLY A CA 1
ATOM 723 C C . GLY A 1 97 ? -6.253 5.482 -6.637 1.00 85.88 97 GLY A C 1
ATOM 724 O O . GLY A 1 97 ? -5.269 5.617 -7.374 1.00 85.88 97 GLY A O 1
ATOM 725 N N . ARG A 1 98 ? -6.177 5.613 -5.302 1.00 90.00 98 ARG A N 1
ATOM 726 C CA . ARG A 1 98 ? -4.900 5.807 -4.607 1.00 90.00 98 ARG A CA 1
ATOM 727 C C . ARG A 1 98 ? -3.919 4.675 -4.900 1.00 90.00 98 ARG A C 1
ATOM 729 O O . ARG A 1 98 ? -4.303 3.566 -5.267 1.00 90.00 98 ARG A O 1
ATOM 736 N N . ALA A 1 99 ? -2.647 4.963 -4.679 1.00 94.44 99 ALA A N 1
ATOM 737 C CA . ALA A 1 99 ? -1.571 3.989 -4.709 1.00 94.44 99 ALA A CA 1
ATOM 738 C C . ALA A 1 99 ? -0.746 4.105 -3.426 1.00 94.44 99 ALA A C 1
ATOM 740 O O . ALA A 1 99 ? -0.799 5.130 -2.748 1.00 94.44 99 ALA A O 1
ATOM 741 N N . LEU A 1 100 ? -0.019 3.046 -3.088 1.00 95.94 100 LEU A N 1
ATOM 742 C CA . LEU A 1 100 ? 0.852 3.002 -1.919 1.00 95.94 100 LEU A CA 1
ATOM 743 C C . LEU A 1 100 ? 2.312 3.060 -2.352 1.00 95.94 100 LEU A C 1
ATOM 745 O O . LEU A 1 100 ? 2.698 2.367 -3.294 1.00 95.94 100 LEU A O 1
ATOM 749 N N . LEU A 1 101 ? 3.094 3.870 -1.643 1.00 96.94 101 LEU A N 1
ATOM 750 C CA . LEU A 1 101 ? 4.548 3.814 -1.678 1.00 96.94 101 LEU A CA 1
ATOM 751 C C . LEU A 1 101 ? 5.014 2.640 -0.811 1.00 96.94 101 LEU A C 1
ATOM 753 O O . LEU A 1 101 ? 4.516 2.449 0.300 1.00 96.94 101 LEU A O 1
ATOM 757 N N . LEU A 1 102 ? 5.954 1.861 -1.328 1.00 97.19 102 LEU A N 1
ATOM 758 C CA . LEU A 1 102 ? 6.679 0.833 -0.596 1.00 97.19 102 LEU A CA 1
ATOM 759 C C . LEU A 1 102 ? 8.172 1.131 -0.714 1.00 97.19 102 LEU A C 1
ATOM 761 O O . LEU A 1 102 ? 8.646 1.454 -1.799 1.00 97.19 102 LEU A O 1
ATOM 765 N N . GLU A 1 103 ? 8.911 0.993 0.379 1.00 95.25 103 GLU A N 1
ATOM 766 C CA . GLU A 1 103 ? 10.338 1.318 0.436 1.00 95.25 103 GLU A CA 1
ATOM 767 C C . GLU A 1 103 ? 11.076 0.230 1.212 1.00 95.25 103 GLU A C 1
ATOM 769 O O . GLU A 1 103 ? 10.537 -0.359 2.155 1.00 95.25 103 GLU A O 1
ATOM 774 N N . ASN A 1 104 ? 12.322 -0.037 0.833 1.00 93.81 104 ASN A N 1
ATOM 775 C CA . ASN A 1 104 ? 13.252 -0.795 1.663 1.00 93.81 104 ASN A CA 1
ATOM 776 C C . ASN A 1 104 ? 14.469 0.071 2.031 1.00 93.81 104 ASN A C 1
ATOM 778 O O . ASN A 1 104 ? 14.634 1.178 1.534 1.00 93.81 104 ASN A O 1
ATOM 782 N N . ASP A 1 105 ? 15.333 -0.421 2.917 1.00 86.56 105 ASP A N 1
ATOM 783 C CA . ASP A 1 105 ? 16.590 0.251 3.256 1.00 86.56 105 ASP A CA 1
ATOM 784 C C . ASP A 1 105 ? 17.802 -0.432 2.601 1.00 86.56 105 ASP A C 1
ATOM 786 O O . ASP A 1 105 ? 17.754 -1.601 2.210 1.00 86.56 105 ASP A O 1
ATOM 790 N N . SER A 1 106 ? 18.933 0.277 2.559 1.00 85.75 106 SER A N 1
ATOM 791 C CA . SER A 1 106 ? 20.223 -0.296 2.148 1.00 85.75 106 SER A CA 1
ATOM 792 C C . SER A 1 106 ? 20.925 -1.079 3.270 1.00 85.75 106 SER A C 1
ATOM 794 O O . SER A 1 106 ? 22.110 -1.424 3.162 1.00 85.75 106 SER A O 1
ATOM 796 N N . ALA A 1 107 ? 20.266 -1.319 4.411 1.00 82.69 107 ALA A N 1
ATOM 797 C CA . ALA A 1 107 ? 20.943 -1.908 5.559 1.00 82.69 107 ALA A CA 1
ATOM 798 C C . ALA A 1 107 ? 21.370 -3.354 5.255 1.00 82.69 107 ALA A C 1
ATOM 800 O O . ALA A 1 107 ? 20.765 -4.069 4.463 1.00 82.69 107 ALA A O 1
ATOM 801 N N . GLY A 1 108 ? 22.486 -3.792 5.838 1.00 79.31 108 GLY A N 1
ATOM 802 C CA . GLY A 1 108 ? 23.046 -5.116 5.539 1.00 79.31 108 GLY A CA 1
ATOM 803 C C . GLY A 1 108 ? 23.532 -5.303 4.093 1.00 79.31 108 GLY A C 1
ATOM 804 O O . GLY A 1 108 ? 23.685 -6.446 3.673 1.00 79.31 108 GLY A O 1
ATOM 805 N N . GLY A 1 109 ? 23.781 -4.218 3.345 1.00 79.19 109 GLY A N 1
ATOM 806 C CA . GLY A 1 109 ? 24.275 -4.275 1.962 1.00 79.19 109 GLY A CA 1
ATOM 807 C C . GLY A 1 109 ? 23.189 -4.573 0.928 1.00 79.19 109 GLY A C 1
ATOM 808 O O . GLY A 1 109 ? 23.501 -5.056 -0.159 1.00 79.19 109 GLY A O 1
ATOM 809 N N . ARG A 1 110 ? 21.922 -4.333 1.281 1.00 83.94 110 ARG A N 1
ATOM 810 C CA . ARG A 1 110 ? 20.786 -4.441 0.365 1.00 83.94 110 ARG A CA 1
ATOM 811 C C . ARG A 1 110 ? 20.809 -3.307 -0.656 1.00 83.94 110 ARG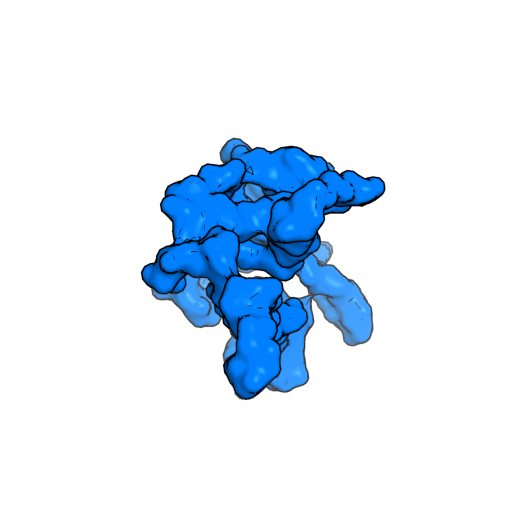 A C 1
ATOM 813 O O . ARG A 1 110 ? 21.254 -2.207 -0.344 1.00 83.94 110 ARG A O 1
ATOM 820 N N . VAL A 1 111 ? 20.300 -3.600 -1.848 1.00 87.75 111 VAL A N 1
ATOM 821 C CA . VAL A 1 111 ? 20.024 -2.588 -2.869 1.00 87.75 111 VAL A CA 1
ATOM 822 C C . VAL A 1 111 ? 18.743 -1.868 -2.469 1.00 87.75 111 VAL A C 1
ATOM 824 O O . VAL A 1 111 ? 17.708 -2.518 -2.274 1.00 87.75 111 VAL A O 1
ATOM 827 N N . HIS A 1 112 ? 18.836 -0.551 -2.307 1.00 94.94 112 HIS A N 1
ATOM 828 C CA . HIS A 1 112 ? 17.664 0.269 -2.032 1.00 94.94 112 HIS A CA 1
ATOM 829 C C . HIS A 1 112 ? 16.728 0.277 -3.242 1.00 94.94 112 HIS A C 1
ATOM 831 O O . HIS A 1 112 ? 17.170 0.340 -4.392 1.00 94.94 112 HIS A O 1
ATOM 837 N N . ALA A 1 113 ? 15.434 0.210 -2.973 1.00 96.88 113 ALA A N 1
ATOM 838 C CA . ALA A 1 113 ? 14.384 0.270 -3.958 1.00 96.88 113 ALA A CA 1
ATOM 839 C C . ALA A 1 113 ? 13.143 0.942 -3.372 1.00 96.88 113 ALA A C 1
ATOM 841 O O . ALA A 1 113 ? 12.833 0.822 -2.182 1.00 96.88 113 ALA A O 1
ATOM 842 N N . GLU A 1 114 ? 12.404 1.588 -4.260 1.00 97.75 114 GLU A N 1
ATOM 843 C CA . GLU A 1 114 ? 11.135 2.242 -3.974 1.00 97.75 114 GLU A CA 1
ATOM 844 C C . GLU A 1 114 ? 10.111 1.738 -4.991 1.00 97.75 114 GLU A C 1
ATOM 846 O O . GLU A 1 114 ? 10.435 1.516 -6.161 1.00 97.75 114 GLU A O 1
ATOM 851 N N . ALA A 1 115 ? 8.870 1.532 -4.566 1.00 98.25 115 ALA A N 1
ATOM 852 C CA . ALA A 1 115 ? 7.840 0.964 -5.418 1.00 98.25 115 ALA A CA 1
ATOM 853 C C . ALA A 1 115 ? 6.484 1.640 -5.245 1.00 98.25 115 ALA A C 1
ATOM 855 O O . ALA A 1 115 ? 6.115 2.080 -4.160 1.00 98.25 115 ALA A O 1
ATOM 856 N N . ILE A 1 116 ? 5.712 1.668 -6.331 1.00 98.19 116 ILE A N 1
ATOM 857 C CA . ILE A 1 116 ? 4.305 2.066 -6.328 1.00 98.19 116 ILE A CA 1
ATOM 858 C C . ILE A 1 116 ? 3.429 0.824 -6.479 1.00 98.19 116 ILE A C 1
ATOM 860 O O . ILE A 1 116 ? 3.547 0.083 -7.455 1.00 98.19 116 ILE A O 1
ATOM 864 N N . HIS A 1 117 ? 2.503 0.633 -5.542 1.00 97.69 117 HIS A N 1
ATOM 865 C CA . HIS A 1 117 ? 1.496 -0.421 -5.578 1.00 97.69 117 HIS A CA 1
ATOM 866 C C . HIS A 1 117 ? 0.107 0.178 -5.831 1.00 97.69 117 HIS A C 1
ATOM 868 O O . HIS A 1 117 ? -0.426 0.930 -5.016 1.00 97.69 117 HIS A O 1
ATOM 874 N N . THR A 1 118 ? -0.514 -0.174 -6.958 1.00 96.25 118 THR A N 1
ATOM 875 C CA . THR A 1 118 ? -1.813 0.385 -7.401 1.00 96.25 118 THR A CA 1
ATOM 876 C C . THR A 1 118 ? -3.001 -0.556 -7.180 1.00 96.25 118 THR A C 1
ATOM 878 O O . THR A 1 118 ? -4.111 -0.275 -7.623 1.00 96.25 118 THR A O 1
ATOM 881 N N . GLY A 1 119 ? -2.780 -1.710 -6.544 1.00 94.69 119 GLY A N 1
ATOM 882 C CA . GLY A 1 119 ? -3.795 -2.755 -6.354 1.00 94.69 119 GLY A CA 1
ATOM 883 C C . GLY A 1 119 ? -3.854 -3.740 -7.516 1.00 94.69 119 GLY A C 1
ATOM 884 O O . GLY A 1 119 ? -4.228 -4.891 -7.324 1.00 94.69 119 GLY A O 1
ATOM 885 N N . ARG A 1 120 ? -3.433 -3.308 -8.709 1.00 96.62 120 ARG A N 1
ATOM 886 C CA . ARG A 1 120 ? -3.253 -4.174 -9.876 1.00 96.62 120 ARG A CA 1
ATOM 887 C C . ARG A 1 120 ? -1.811 -4.219 -10.352 1.00 96.62 120 ARG A C 1
ATOM 889 O O . ARG A 1 120 ? -1.317 -5.292 -10.654 1.00 96.62 120 ARG A O 1
ATOM 896 N N . TYR A 1 121 ? -1.167 -3.067 -10.478 1.00 98.50 121 TYR A N 1
ATOM 897 C CA . TYR A 1 121 ? 0.207 -2.982 -10.955 1.00 98.50 121 TYR A CA 1
ATOM 898 C C . TYR A 1 121 ? 1.160 -2.627 -9.827 1.00 98.50 121 TYR A C 1
ATOM 900 O O . TYR A 1 121 ? 0.816 -1.796 -8.977 1.00 98.50 121 TYR A O 1
ATOM 908 N N . VAL A 1 122 ? 2.355 -3.208 -9.895 1.00 98.62 122 VAL A N 1
ATOM 909 C CA . VAL A 1 122 ? 3.501 -2.867 -9.052 1.00 98.62 122 VAL A CA 1
ATOM 910 C C . VAL A 1 122 ? 4.648 -2.457 -9.956 1.00 98.62 122 VAL A C 1
ATOM 912 O O . VAL A 1 122 ? 5.029 -3.227 -10.836 1.00 98.62 122 VAL A O 1
ATOM 915 N N . LEU A 1 123 ? 5.172 -1.253 -9.747 1.00 98.81 123 LEU A N 1
ATOM 916 C CA . LEU A 1 123 ? 6.429 -0.803 -10.339 1.00 98.81 123 LEU A CA 1
ATOM 917 C C . LEU A 1 123 ? 7.455 -0.660 -9.219 1.00 98.81 123 LEU A C 1
ATOM 919 O O . LEU A 1 123 ? 7.167 0.039 -8.252 1.00 98.81 123 LEU A O 1
ATOM 923 N N . ILE A 1 124 ? 8.622 -1.282 -9.377 1.00 98.62 124 ILE A N 1
ATOM 924 C CA . ILE A 1 124 ? 9.773 -1.197 -8.473 1.00 98.62 124 ILE A CA 1
ATOM 925 C C . ILE A 1 124 ? 10.915 -0.502 -9.220 1.00 98.62 124 ILE A C 1
ATOM 927 O O . ILE A 1 124 ? 11.279 -0.923 -10.321 1.00 98.62 124 ILE A O 1
ATOM 931 N N . GLU A 1 125 ? 11.477 0.542 -8.617 1.00 98.31 125 GLU A N 1
ATOM 932 C CA . GLU A 1 125 ? 12.690 1.219 -9.075 1.00 98.31 125 GLU A CA 1
ATOM 933 C C . GLU A 1 125 ? 13.830 0.920 -8.106 1.00 98.31 125 GLU A C 1
ATOM 935 O O . GLU A 1 125 ? 13.750 1.256 -6.925 1.00 98.31 125 GLU A O 1
ATOM 940 N N . HIS A 1 126 ? 14.894 0.298 -8.604 1.00 96.75 126 HIS A N 1
ATOM 941 C CA . HIS A 1 126 ? 16.109 0.064 -7.826 1.00 96.75 126 HIS A CA 1
ATOM 942 C C . HIS A 1 126 ? 17.051 1.259 -7.943 1.00 96.75 126 HIS A C 1
ATOM 944 O O . HIS A 1 126 ? 17.141 1.888 -8.998 1.00 96.75 126 HIS A O 1
ATOM 950 N N . GLU A 1 127 ? 17.852 1.519 -6.910 1.00 95.06 127 GLU A N 1
ATOM 951 C CA . GLU A 1 127 ? 18.902 2.552 -6.948 1.00 95.06 127 GLU A CA 1
ATOM 952 C C . GLU A 1 127 ? 19.953 2.306 -8.052 1.00 95.06 127 GLU A C 1
ATOM 954 O O . GLU A 1 127 ? 20.656 3.225 -8.471 1.00 95.06 127 GLU A O 1
ATOM 959 N N . THR A 1 128 ? 20.043 1.071 -8.563 1.00 95.31 128 THR A N 1
ATOM 960 C CA . THR A 1 128 ? 20.876 0.684 -9.715 1.00 95.31 128 THR A CA 1
ATOM 961 C C . THR A 1 128 ? 20.345 1.214 -11.052 1.00 95.31 128 THR A C 1
ATOM 963 O O . THR A 1 128 ? 21.062 1.168 -12.053 1.00 95.31 128 THR A O 1
ATOM 966 N N . GLY A 1 129 ? 19.104 1.710 -11.088 1.00 95.31 129 GLY A N 1
ATOM 967 C CA . GLY A 1 129 ? 18.376 2.095 -12.297 1.00 95.31 129 GLY A CA 1
ATOM 968 C C . GLY A 1 129 ? 17.611 0.944 -12.959 1.00 95.31 129 GLY A C 1
ATOM 969 O O . GLY A 1 129 ? 16.985 1.150 -13.999 1.00 95.31 129 GLY A O 1
ATOM 970 N N . GLU A 1 130 ? 17.655 -0.263 -12.387 1.00 97.25 130 GLU A N 1
ATOM 971 C CA . GLU A 1 130 ? 16.837 -1.386 -12.845 1.00 97.25 130 GLU A CA 1
ATOM 972 C C . GLU A 1 130 ? 15.360 -1.161 -12.497 1.00 97.25 130 GLU A C 1
ATOM 974 O O . GLU A 1 130 ? 15.020 -0.629 -11.439 1.00 97.25 130 GLU A O 1
ATOM 979 N N . LEU A 1 131 ? 14.480 -1.578 -13.410 1.00 98.31 131 LEU A N 1
ATOM 980 C CA . LEU A 1 131 ? 13.034 -1.413 -13.296 1.00 98.31 131 LEU A CA 1
ATOM 981 C C . LEU A 1 131 ? 12.341 -2.771 -13.352 1.00 98.31 131 LEU A C 1
ATOM 983 O O . LEU A 1 131 ? 12.636 -3.601 -14.220 1.00 98.31 131 LEU A O 1
ATOM 987 N N . GLU A 1 132 ? 11.358 -2.960 -12.480 1.00 98.56 132 GLU A N 1
ATOM 988 C CA . GLU A 1 132 ? 10.452 -4.103 -12.525 1.00 98.56 132 GLU A CA 1
ATOM 989 C C . GLU A 1 132 ? 9.000 -3.638 -12.581 1.00 98.56 132 GLU A C 1
ATOM 991 O O . GLU A 1 132 ? 8.585 -2.816 -11.771 1.00 98.56 132 GLU A O 1
ATOM 996 N N . LEU A 1 133 ? 8.217 -4.169 -13.521 1.00 98.88 133 LEU A N 1
ATOM 997 C CA . LEU A 1 133 ? 6.792 -3.865 -13.657 1.00 98.88 133 LEU A CA 1
ATOM 998 C C . LEU A 1 133 ? 5.980 -5.158 -13.739 1.00 98.88 133 LEU A C 1
ATOM 1000 O O . LEU A 1 133 ? 6.193 -5.956 -14.649 1.00 98.88 133 LEU A O 1
ATOM 1004 N N . TYR A 1 134 ? 5.009 -5.322 -12.843 1.00 98.81 134 TYR A N 1
ATOM 1005 C CA . TYR A 1 134 ? 4.164 -6.515 -12.749 1.00 98.81 134 TYR A CA 1
ATOM 1006 C C . TYR A 1 134 ? 2.671 -6.167 -12.829 1.00 98.81 134 TYR A C 1
ATOM 1008 O O . TYR A 1 134 ? 2.233 -5.177 -12.244 1.00 98.81 134 TYR A O 1
ATOM 1016 N N . ASP A 1 135 ? 1.881 -6.987 -13.535 1.00 98.62 135 ASP A N 1
ATOM 1017 C CA . ASP A 1 135 ? 0.405 -6.945 -13.553 1.00 98.62 135 ASP A CA 1
ATOM 1018 C C . ASP A 1 135 ? -0.136 -8.068 -12.659 1.00 98.62 135 ASP A C 1
ATOM 1020 O O . ASP A 1 135 ? -0.338 -9.184 -13.131 1.00 98.62 135 ASP A O 1
ATOM 1024 N N . LEU A 1 136 ? -0.405 -7.779 -11.384 1.00 98.19 136 LEU A N 1
ATOM 1025 C CA . LEU A 1 136 ? -0.849 -8.752 -10.374 1.00 98.19 136 LEU A CA 1
ATOM 1026 C C . LEU A 1 136 ? -2.175 -9.438 -10.725 1.00 98.19 136 LEU A C 1
ATOM 1028 O O . LEU A 1 136 ? -2.481 -10.506 -10.203 1.00 98.19 136 LEU A O 1
ATOM 1032 N N . GLN A 1 137 ? -2.977 -8.856 -11.624 1.00 97.75 137 GLN A N 1
ATOM 1033 C CA . GLN A 1 137 ? -4.194 -9.515 -12.094 1.00 97.75 137 GLN A CA 1
ATOM 1034 C C . GLN A 1 137 ? -3.883 -10.702 -13.020 1.00 97.75 137 GLN A C 1
ATOM 1036 O O . GLN A 1 137 ? -4.643 -11.669 -13.057 1.00 97.75 137 GLN A O 1
ATOM 1041 N N . LYS A 1 138 ? -2.802 -10.615 -13.801 1.00 98.31 138 LYS A N 1
ATOM 1042 C CA . LYS A 1 138 ? -2.386 -11.658 -14.753 1.00 98.31 138 LYS A CA 1
ATOM 1043 C C . LYS A 1 138 ? -1.257 -12.529 -14.214 1.00 98.31 138 LYS A C 1
ATOM 1045 O O . LYS A 1 138 ? -1.163 -13.692 -14.591 1.00 98.31 138 LYS A O 1
ATOM 1050 N N . ASP A 1 139 ? -0.419 -11.948 -13.372 1.00 98.31 139 ASP A N 1
ATOM 1051 C CA . ASP A 1 139 ? 0.805 -12.516 -12.832 1.00 98.31 139 ASP A CA 1
ATOM 1052 C C . ASP A 1 139 ? 0.897 -12.199 -11.328 1.00 98.31 139 ASP A C 1
ATOM 1054 O O . ASP A 1 139 ? 1.694 -11.356 -10.911 1.00 98.31 139 ASP A O 1
ATOM 1058 N N . PRO A 1 140 ? 0.039 -12.828 -10.500 1.00 97.31 140 PRO A N 1
ATOM 1059 C CA . PRO A 1 140 ? 0.015 -12.591 -9.054 1.00 97.31 140 PRO A CA 1
ATOM 1060 C C . PRO A 1 140 ? 1.310 -13.023 -8.351 1.00 97.31 140 PRO A C 1
ATOM 1062 O O . PRO A 1 140 ? 1.586 -12.563 -7.252 1.00 97.31 140 PRO A O 1
ATOM 1065 N N . GLU A 1 141 ? 2.104 -13.886 -8.988 1.00 97.06 141 GLU A N 1
ATOM 1066 C CA . GLU A 1 141 ? 3.393 -14.377 -8.486 1.00 97.06 141 GLU A CA 1
ATOM 1067 C C . GLU A 1 141 ? 4.573 -13.495 -8.935 1.00 97.06 141 GLU A C 1
ATOM 1069 O O . GLU A 1 141 ? 5.719 -13.814 -8.635 1.00 97.06 141 GLU A O 1
ATOM 1074 N N . GLN A 1 142 ? 4.319 -12.410 -9.681 1.00 98.19 142 GLN A N 1
ATOM 1075 C CA . GLN A 1 142 ? 5.334 -11.445 -10.127 1.00 98.19 142 GLN A CA 1
ATOM 1076 C C . GLN A 1 142 ? 6.542 -12.101 -10.828 1.00 98.19 142 GLN A C 1
ATOM 1078 O O . GLN A 1 142 ? 7.701 -11.836 -10.506 1.00 98.19 142 GLN A O 1
ATOM 1083 N N . LEU A 1 143 ? 6.287 -12.997 -11.782 1.00 97.81 143 LEU A N 1
ATOM 1084 C CA . LEU A 1 143 ? 7.324 -13.767 -12.476 1.00 97.81 143 LEU A CA 1
ATOM 1085 C C . LEU A 1 143 ? 7.719 -13.181 -13.838 1.00 97.81 143 LEU A C 1
ATOM 1087 O O . LEU A 1 143 ? 8.765 -13.542 -14.382 1.00 97.81 143 LEU A O 1
ATOM 1091 N N . THR A 1 144 ? 6.898 -12.299 -14.407 1.00 98.38 144 THR A N 1
ATOM 1092 C CA . THR A 1 144 ? 7.093 -11.708 -15.734 1.00 98.38 144 THR A CA 1
ATOM 1093 C C . THR A 1 144 ? 7.258 -10.199 -15.625 1.00 98.38 144 THR A C 1
ATOM 1095 O O . THR A 1 144 ? 6.282 -9.456 -15.548 1.00 98.38 144 THR A O 1
ATOM 1098 N N . ASN A 1 145 ? 8.507 -9.734 -15.674 1.00 98.62 145 ASN A N 1
ATOM 1099 C CA . ASN A 1 145 ? 8.808 -8.306 -15.689 1.00 98.62 145 ASN A CA 1
ATOM 1100 C C . ASN A 1 145 ? 8.430 -7.672 -17.045 1.00 98.62 145 ASN A C 1
ATOM 1102 O O . ASN A 1 145 ? 9.013 -7.997 -18.081 1.00 98.62 145 ASN A O 1
ATOM 1106 N N . LEU A 1 146 ? 7.482 -6.734 -17.023 1.00 98.75 146 LEU A N 1
ATOM 1107 C CA . LEU A 1 146 ? 6.973 -6.001 -18.185 1.00 98.75 146 LEU A CA 1
ATOM 1108 C C . LEU A 1 146 ? 7.747 -4.711 -18.494 1.00 98.75 146 LEU A C 1
ATOM 1110 O O . LEU A 1 146 ? 7.461 -4.073 -19.502 1.00 98.75 146 LEU A O 1
ATOM 1114 N N . ALA A 1 147 ? 8.712 -4.297 -17.667 1.00 98.19 147 ALA A N 1
ATOM 1115 C CA . ALA A 1 147 ? 9.383 -2.999 -17.816 1.00 98.19 147 ALA A CA 1
ATOM 1116 C C . ALA A 1 147 ? 10.128 -2.852 -19.158 1.00 98.19 147 ALA A C 1
ATOM 1118 O O . ALA A 1 147 ? 10.273 -1.746 -19.673 1.00 98.19 147 ALA A O 1
ATOM 1119 N N . GLY A 1 148 ? 10.571 -3.970 -19.745 1.00 97.75 148 GLY A N 1
ATOM 1120 C CA . GLY A 1 148 ? 11.204 -4.008 -21.066 1.00 97.75 148 GLY A CA 1
ATOM 1121 C C . GLY A 1 148 ? 10.242 -4.198 -22.246 1.00 97.75 148 GLY A C 1
ATOM 1122 O O . GLY A 1 148 ? 10.697 -4.193 -23.389 1.00 97.75 148 GLY A O 1
ATOM 1123 N N . ASP A 1 149 ? 8.943 -4.397 -22.005 1.00 98.12 149 ASP A N 1
ATOM 1124 C CA . ASP A 1 149 ? 7.952 -4.617 -23.062 1.00 98.12 149 ASP A CA 1
ATOM 1125 C C . ASP A 1 149 ? 7.538 -3.275 -23.699 1.00 98.12 149 ASP A C 1
ATOM 1127 O O . ASP A 1 149 ? 6.959 -2.421 -23.016 1.00 98.12 149 ASP A O 1
ATOM 1131 N N . PRO A 1 150 ? 7.750 -3.068 -25.017 1.00 98.12 150 PRO A N 1
ATOM 1132 C CA . PRO A 1 150 ? 7.300 -1.859 -25.704 1.00 98.12 150 PRO A CA 1
ATOM 1133 C C . PRO A 1 150 ? 5.797 -1.581 -25.554 1.00 98.12 150 PRO A C 1
ATOM 1135 O O . PRO A 1 150 ? 5.390 -0.420 -25.557 1.00 98.12 150 PRO A O 1
ATOM 1138 N N . ALA A 1 151 ? 4.965 -2.617 -25.399 1.00 98.12 151 ALA A N 1
ATOM 1139 C CA . ALA A 1 151 ? 3.527 -2.464 -25.190 1.00 98.12 151 ALA A CA 1
ATOM 1140 C C . ALA A 1 151 ? 3.182 -1.881 -23.806 1.00 98.12 151 ALA A C 1
ATOM 1142 O O . ALA A 1 151 ? 2.115 -1.287 -23.642 1.00 98.12 151 ALA A O 1
ATOM 1143 N N . ALA A 1 152 ? 4.078 -2.013 -22.824 1.00 98.25 152 ALA A N 1
ATOM 1144 C CA . ALA A 1 152 ? 3.914 -1.475 -21.477 1.00 98.25 152 ALA A CA 1
ATOM 1145 C C . ALA A 1 152 ? 4.518 -0.069 -21.304 1.00 98.25 152 ALA A C 1
ATOM 1147 O O . ALA A 1 152 ? 4.334 0.536 -20.250 1.00 98.25 152 ALA A O 1
ATOM 1148 N N . ALA A 1 153 ? 5.187 0.495 -22.318 1.00 98.31 153 ALA A N 1
ATOM 1149 C CA . ALA A 1 153 ? 5.957 1.738 -22.189 1.00 98.31 153 ALA A CA 1
ATOM 1150 C C . ALA A 1 153 ? 5.141 2.932 -21.653 1.00 98.31 153 ALA A C 1
ATOM 1152 O O . ALA A 1 153 ? 5.611 3.673 -20.791 1.00 98.31 153 ALA A O 1
ATOM 1153 N N . SER A 1 154 ? 3.899 3.115 -22.119 1.00 98.44 154 SER A N 1
ATOM 1154 C CA . SER A 1 154 ? 3.030 4.195 -21.624 1.00 98.44 154 SER A CA 1
ATOM 1155 C C . SER A 1 154 ? 2.579 3.978 -20.179 1.00 98.44 154 SER A C 1
ATOM 1157 O O . SER A 1 154 ? 2.468 4.941 -19.425 1.00 98.44 154 SER A O 1
ATOM 1159 N N . LEU A 1 155 ? 2.332 2.723 -19.790 1.00 98.38 155 LEU A N 1
ATOM 1160 C CA . LEU A 1 155 ? 1.988 2.371 -18.413 1.00 98.38 155 LEU A CA 1
ATOM 1161 C C . LEU A 1 155 ? 3.185 2.603 -17.488 1.00 98.38 155 LEU A C 1
ATOM 1163 O O . LEU A 1 155 ? 3.024 3.229 -16.446 1.00 98.38 155 LEU A O 1
ATOM 1167 N N . LEU A 1 156 ? 4.373 2.147 -17.894 1.00 98.62 156 LEU A N 1
ATOM 1168 C CA . LEU A 1 156 ? 5.614 2.355 -17.159 1.00 98.62 156 LEU A CA 1
ATOM 1169 C C . LEU A 1 156 ? 5.843 3.847 -16.899 1.00 98.62 156 LEU A C 1
ATOM 1171 O O . LEU A 1 156 ? 5.956 4.245 -15.746 1.00 98.62 156 LEU A O 1
ATOM 1175 N N . ALA A 1 157 ? 5.796 4.680 -17.943 1.00 98.38 157 ALA A N 1
ATOM 1176 C CA . ALA A 1 157 ? 5.988 6.123 -17.809 1.00 98.38 157 ALA A CA 1
ATOM 1177 C C . ALA A 1 157 ? 4.964 6.782 -16.863 1.00 98.38 157 ALA A C 1
ATOM 1179 O O . ALA A 1 157 ? 5.330 7.636 -16.055 1.00 98.38 157 ALA A O 1
ATOM 1180 N N . ASN A 1 158 ? 3.689 6.370 -16.920 1.00 97.75 158 ASN A N 1
ATOM 1181 C CA . ASN A 1 158 ? 2.669 6.864 -15.992 1.00 97.75 158 ASN A CA 1
ATOM 1182 C C . ASN A 1 158 ? 2.970 6.461 -14.540 1.00 97.75 158 ASN A C 1
ATOM 1184 O O . ASN A 1 158 ? 2.901 7.299 -13.643 1.00 97.75 158 ASN A O 1
ATOM 1188 N N . LEU A 1 159 ? 3.323 5.196 -14.300 1.00 98.00 159 LEU A N 1
ATOM 1189 C CA . LEU A 1 159 ? 3.619 4.711 -12.954 1.00 98.00 159 LEU A CA 1
ATOM 1190 C C . LEU A 1 159 ? 4.888 5.344 -12.379 1.00 98.00 159 LEU A C 1
ATOM 1192 O O . LEU A 1 159 ? 4.887 5.674 -11.199 1.00 98.00 159 LEU A O 1
ATOM 1196 N N . GLN A 1 160 ? 5.915 5.595 -13.196 1.00 98.12 160 GLN A N 1
ATOM 1197 C CA . GLN A 1 160 ? 7.116 6.324 -12.772 1.00 98.12 160 GLN A CA 1
ATOM 1198 C C . GLN A 1 160 ? 6.784 7.755 -12.340 1.00 98.12 160 GLN A C 1
ATOM 1200 O O . GLN A 1 160 ? 7.226 8.206 -11.286 1.00 98.12 160 GLN A O 1
ATOM 1205 N N . GLN A 1 161 ? 5.947 8.462 -13.108 1.00 97.00 161 GLN A N 1
ATOM 1206 C CA . GLN A 1 161 ? 5.503 9.807 -12.739 1.00 97.00 161 GLN A CA 1
ATOM 1207 C C . GLN A 1 161 ? 4.729 9.807 -11.411 1.00 97.00 161 GLN A C 1
ATOM 1209 O O . GLN A 1 161 ? 4.968 10.657 -10.554 1.00 97.00 161 GLN A O 1
ATOM 1214 N N . ARG A 1 162 ? 3.810 8.853 -11.228 1.00 96.12 162 ARG A N 1
ATOM 1215 C CA . ARG A 1 162 ? 3.022 8.730 -9.993 1.00 96.12 162 ARG A CA 1
ATOM 1216 C C . ARG A 1 162 ? 3.892 8.340 -8.800 1.00 96.12 162 ARG A C 1
ATOM 1218 O O . ARG A 1 162 ? 3.705 8.889 -7.720 1.00 96.12 162 ARG A O 1
ATOM 1225 N N . LEU A 1 163 ? 4.854 7.440 -8.999 1.00 97.19 163 LEU A N 1
ATOM 1226 C CA . LEU A 1 163 ? 5.820 7.049 -7.978 1.00 97.19 163 LEU A CA 1
ATOM 1227 C C . LEU A 1 163 ? 6.677 8.247 -7.544 1.00 97.19 163 LEU A C 1
ATOM 1229 O O . LEU A 1 163 ? 6.800 8.489 -6.350 1.00 97.19 163 LEU A O 1
ATOM 1233 N N . ALA A 1 164 ? 7.184 9.051 -8.482 1.00 96.25 164 ALA A N 1
ATOM 1234 C CA . ALA A 1 164 ? 7.910 10.278 -8.151 1.00 96.25 164 ALA A CA 1
ATOM 1235 C C . ALA A 1 164 ? 7.060 11.255 -7.316 1.00 96.25 164 ALA A C 1
ATOM 1237 O O . ALA A 1 164 ? 7.569 11.876 -6.389 1.00 96.25 164 ALA A O 1
ATOM 1238 N N . GLY A 1 165 ? 5.756 11.357 -7.603 1.00 94.94 165 GLY A N 1
ATOM 1239 C CA . GLY A 1 165 ? 4.824 12.134 -6.784 1.00 94.94 165 GLY A CA 1
ATOM 1240 C C . GLY A 1 165 ? 4.649 11.577 -5.368 1.00 94.94 165 GLY A C 1
ATOM 1241 O O . GLY A 1 165 ? 4.585 12.351 -4.417 1.00 94.94 165 GLY A O 1
ATOM 1242 N N . LEU A 1 166 ? 4.606 10.249 -5.215 1.00 95.19 166 LEU A N 1
ATOM 1243 C CA . LEU A 1 166 ? 4.493 9.590 -3.911 1.00 95.19 166 LEU A CA 1
ATOM 1244 C C . LEU A 1 166 ? 5.749 9.752 -3.044 1.00 95.19 166 LEU A C 1
ATOM 1246 O O . LEU A 1 166 ? 5.610 9.935 -1.841 1.00 95.19 166 LEU A O 1
ATOM 1250 N N . LYS A 1 167 ? 6.951 9.734 -3.631 1.00 94.94 167 LYS A N 1
ATOM 1251 C CA . LYS A 1 167 ? 8.220 9.931 -2.896 1.00 94.94 167 LYS A CA 1
ATOM 1252 C C . LYS A 1 167 ? 8.313 11.298 -2.203 1.00 94.94 167 LYS A C 1
ATOM 1254 O O . LYS A 1 167 ? 8.997 11.443 -1.199 1.00 94.94 167 LYS A O 1
ATOM 1259 N N . GLU A 1 168 ? 7.607 12.297 -2.731 1.00 94.38 168 GLU A N 1
ATOM 1260 C CA . GLU A 1 168 ? 7.652 13.687 -2.256 1.00 94.38 168 GLU A CA 1
ATOM 1261 C C . GLU A 1 168 ? 6.363 14.121 -1.529 1.00 94.38 168 GLU A C 1
ATOM 1263 O O . GLU A 1 168 ? 6.227 15.279 -1.120 1.00 94.38 168 GLU A O 1
ATOM 1268 N N . CYS A 1 169 ? 5.369 13.236 -1.407 1.00 92.69 169 CYS A N 1
ATOM 1269 C CA . CYS A 1 169 ? 4.080 13.594 -0.825 1.00 92.69 169 CYS A CA 1
ATOM 1270 C C . CYS A 1 169 ? 4.130 13.634 0.713 1.00 92.69 169 CYS A C 1
ATOM 1272 O O . CYS A 1 169 ? 4.986 13.034 1.356 1.00 92.69 169 CYS A O 1
ATOM 1274 N N . SER A 1 170 ? 3.177 14.344 1.322 1.00 93.31 170 SER A N 1
ATOM 1275 C CA . SER A 1 170 ? 2.923 14.273 2.761 1.00 93.31 170 SER A CA 1
ATOM 1276 C C . SER A 1 170 ? 1.485 14.683 3.075 1.00 93.31 170 SER A C 1
ATOM 1278 O O . SER A 1 170 ? 0.950 15.654 2.529 1.00 93.31 170 SER A O 1
ATOM 1280 N N . GLY A 1 171 ? 0.837 13.955 3.975 1.00 91.38 171 GLY A N 1
ATOM 1281 C CA . GLY A 1 171 ? -0.520 14.226 4.415 1.00 91.38 171 GLY A CA 1
ATOM 1282 C C . GLY A 1 171 ? -1.533 14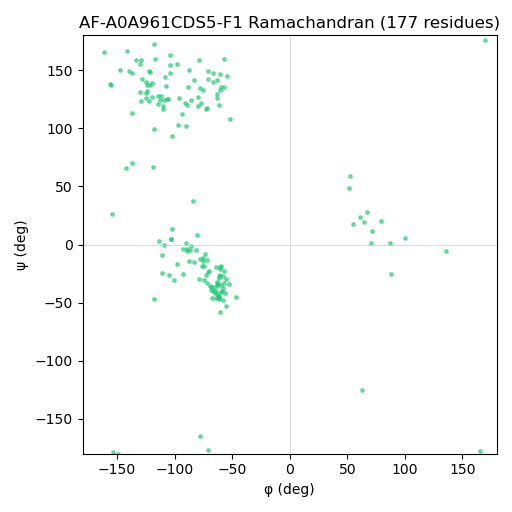.111 3.282 1.00 91.38 171 GLY A C 1
ATOM 1283 O O . GLY A 1 171 ? -1.639 13.086 2.609 1.00 91.38 171 GLY A O 1
ATOM 1284 N N . ASP A 1 172 ? -2.305 15.179 3.070 1.00 87.56 172 ASP A N 1
ATOM 1285 C CA . ASP A 1 172 ? -3.384 15.199 2.077 1.00 87.56 172 ASP A CA 1
ATOM 1286 C C . ASP A 1 172 ? -2.881 14.968 0.650 1.00 87.56 172 ASP A C 1
ATOM 1288 O O . ASP A 1 172 ? -3.608 14.408 -0.170 1.00 87.56 172 ASP A O 1
ATOM 1292 N N . THR A 1 173 ? -1.634 15.341 0.344 1.00 88.31 173 THR A N 1
ATOM 1293 C CA . THR A 1 173 ? -1.077 15.124 -0.995 1.00 88.31 173 THR A CA 1
ATOM 1294 C C . THR A 1 173 ? -0.766 13.652 -1.262 1.00 88.31 173 THR A C 1
ATOM 1296 O O . THR A 1 173 ? -0.852 13.242 -2.414 1.00 88.31 173 THR A O 1
ATOM 1299 N N . CYS A 1 174 ? -0.499 12.832 -0.235 1.00 87.62 174 CYS A N 1
ATOM 1300 C CA . CYS A 1 174 ? -0.389 11.374 -0.388 1.00 87.62 174 CYS A CA 1
ATOM 1301 C C . CYS A 1 174 ? -1.754 10.698 -0.564 1.00 87.62 174 CYS A C 1
ATOM 1303 O O . CYS A 1 174 ? -1.865 9.671 -1.232 1.00 87.62 174 CYS A O 1
ATOM 1305 N N . ARG A 1 175 ? -2.806 11.275 0.031 1.00 84.00 175 ARG A N 1
ATOM 1306 C CA . ARG A 1 175 ? -4.183 10.764 -0.063 1.00 84.00 175 ARG A CA 1
ATOM 1307 C C . ARG A 1 175 ? -4.868 11.112 -1.376 1.00 84.00 175 ARG A C 1
ATOM 1309 O O . ARG A 1 175 ? -5.748 10.373 -1.816 1.00 84.00 175 ARG A O 1
ATOM 1316 N N . ALA A 1 176 ? -4.505 12.240 -1.979 1.00 72.38 176 ALA A N 1
ATOM 1317 C CA . ALA A 1 176 ? -5.020 12.633 -3.275 1.00 72.38 176 ALA A CA 1
ATOM 1318 C C . ALA A 1 176 ? -4.607 11.581 -4.312 1.00 72.38 176 ALA A C 1
ATOM 1320 O O . ALA A 1 176 ? -3.417 11.325 -4.499 1.00 72.38 176 ALA A O 1
ATOM 1321 N N . GLY A 1 177 ? -5.589 10.955 -4.970 1.00 62.09 177 GLY A N 1
ATOM 1322 C CA . GLY A 1 177 ? -5.338 10.051 -6.090 1.00 62.09 177 GLY A CA 1
ATOM 1323 C C . GLY A 1 177 ? -4.442 10.761 -7.102 1.00 62.09 177 GLY A C 1
ATOM 1324 O O . GLY A 1 177 ? -4.863 11.736 -7.722 1.00 62.09 177 GLY A O 1
ATOM 1325 N N . GLN A 1 178 ? -3.182 10.332 -7.180 1.00 55.84 178 GLN A N 1
ATOM 1326 C CA . GLN A 1 178 ? -2.191 10.941 -8.063 1.00 55.84 178 GLN A CA 1
ATOM 1327 C C . GLN A 1 178 ? -2.691 10.824 -9.516 1.00 55.84 178 GLN A C 1
ATOM 1329 O O . GLN A 1 178 ? -3.201 9.749 -9.856 1.00 55.84 178 GLN A O 1
ATOM 1334 N N . PRO A 1 179 ? -2.585 11.897 -10.327 1.00 47.00 179 PRO A N 1
ATOM 1335 C CA . PRO A 1 179 ? -3.163 11.974 -11.671 1.00 47.00 179 PRO A CA 1
ATOM 1336 C C . PRO A 1 179 ? -2.723 10.851 -12.622 1.00 47.00 179 PRO A C 1
ATOM 1338 O O . PRO A 1 179 ? -1.627 10.270 -12.436 1.00 47.00 179 PRO A O 1
#

Foldseek 3Di:
DVVPCQQVDKDKDKDPWAFDCQQVNDHTDQFDPACRTAPMDIDIDYPLLPDDDDQLPDDHPLQVVQLVCVVVVHDDPDWGLHHRCSCSSVVHDLFPQAWDKDWGDCPPNDFTWIWIGRSQWIWIATPVRDIFIDGCVVCVSSPDGCCPPPVCVVVNVVRVVQRVQCVPDIHVSNRHNRD

Mean predicted aligned error: 3.98 Å

pLDDT: mean 92.99, std 7.13, range [47.0, 98.88]

Solvent-accessible surface area (backbone atoms only — not comparable to full-atom values): 10673 Å² total; per-residue (Å²): 98,96,83,66,50,52,76,82,36,76,47,77,48,72,57,98,52,30,53,30,88,40,62,98,77,40,73,75,47,58,74,57,98,44,59,57,16,64,61,48,64,77,47,75,45,29,75,74,39,78,56,88,82,84,82,83,74,87,82,57,81,61,20,52,59,46,26,51,27,59,76,70,74,46,79,74,94,60,87,56,48,43,50,54,56,51,44,51,45,77,69,42,71,93,42,68,80,37,58,43,79,46,74,49,62,49,68,96,79,40,80,34,36,43,30,34,39,54,87,42,42,39,43,38,43,35,79,87,72,52,67,40,26,29,48,42,83,86,34,72,82,63,81,63,71,39,62,83,37,78,91,39,47,70,58,51,55,49,50,52,55,41,35,58,51,52,77,72,41,62,24,69,60,42,40,45,45,64,125